Protein AF-A0A9X0BEB2-F1 (afdb_monomer)

Radius of gyration: 23.57 Å; Cα contacts (8 Å, |Δi|>4): 444; chains: 1; bounding box: 61×55×61 Å

Nearest PDB structures (foldseek):
  2in5-assembly1_B  TM=4.876E-01  e=1.573E+00  Escherichia coli K-12
  7djl-assembly3_B  TM=2.606E-01  e=4.453E+00  Arabidopsis thaliana
  6fvi-assembly1_A  TM=2.208E-01  e=7.493E+00  Homo sapiens
  7tqy-assembly1_K  TM=1.457E-01  e=3.534E+00  Candida albicans

Solvent-accessible surface area (backbone atoms only — not comparable to full-atom values): 19452 Å² total; per-residue (Å²): 128,77,72,66,62,60,62,54,53,58,56,53,52,52,52,53,51,51,52,52,54,48,53,54,52,49,50,61,51,56,63,66,72,60,83,80,74,78,93,76,86,86,82,80,78,92,54,101,79,59,76,75,66,78,74,81,86,70,51,86,80,65,61,76,25,80,47,77,89,68,45,64,92,86,62,68,93,79,54,83,78,55,62,88,84,41,49,66,62,50,42,52,49,24,52,50,35,39,73,35,26,46,35,37,70,62,30,51,54,52,34,51,52,43,51,52,51,49,54,51,52,51,52,55,54,69,73,50,72,90,90,67,53,70,68,56,52,54,49,46,52,52,49,52,52,52,45,50,52,29,71,75,72,54,55,87,37,47,46,56,50,31,52,53,44,52,48,50,26,54,75,70,56,79,46,73,91,54,80,57,30,28,36,35,27,35,78,42,37,82,76,46,64,82,35,68,68,49,71,69,56,50,54,51,51,29,66,76,44,46,55,78,51,14,47,44,78,45,61,65,28,38,29,39,28,27,72,91,48,86,52,78,60,42,70,63,22,85,49,75,51,65,78,75,40,86,49,29,38,35,31,40,53,55,51,50,49,37,28,66,71,37,76,37,79,55,50,76,73,51,76,47,76,45,82,48,99,92,44,76,44,74,33,43,29,29,37,34,25,38,24,41,18,23,84,78,69,46,67,68,42,73,76,33,77,39,60,31,37,33,40,85,55,65,72,87,58,104,52,86,50,50,59,40,25,51,24,79,72,46,62,61,70,66,73,114

Sequence (336 aa):
MSRIFKRGGEKFGKAKQILKERGESFRRRFERGFEGIEEVRVGTGRGADDPIPPLRFQNSTGVLIDKRQNAPRDWDPNDNDIDENDLDAMIQRCNERINDNILPQVWRDKLKECLEMKVEMEALVKSERRGLSMHVIERLKRLEAVKKALLENGDKYKSIPNIDKIMDSYRSGTYKWEHGTATYWSKGSLIAGPKRFDDNELLRLSTQNDSDNGFWLELVTLQFRTPGSTVAIGVNLNHIDDTGSGNITCFESDVDKIVAISGVKAPFCFTGVARTVGGDVVSITIVLEVALVGPDGNAVTQWSRWPVVVHGGTASGQSETCRAILTTNGIHRNST

Structure (mmCIF, N/CA/C/O backbone):
data_AF-A0A9X0BEB2-F1
#
_entry.id   AF-A0A9X0BEB2-F1
#
loop_
_atom_site.group_PDB
_atom_site.id
_atom_site.type_symbol
_atom_site.label_atom_id
_atom_site.label_alt_id
_atom_site.label_comp_id
_atom_site.label_asym_id
_atom_site.label_entity_id
_atom_site.label_seq_id
_atom_site.pdbx_PDB_ins_code
_atom_site.Cartn_x
_atom_site.Cartn_y
_atom_site.Cartn_z
_atom_site.occupancy
_atom_site.B_iso_or_equiv
_atom_site.auth_seq_id
_atom_site.auth_comp_id
_atom_site.auth_asym_id
_atom_site.auth_atom_id
_atom_site.pdbx_PDB_model_num
ATOM 1 N N . MET A 1 1 ? 34.247 22.862 19.412 1.00 43.81 1 MET A N 1
ATOM 2 C CA . MET A 1 1 ? 33.087 22.068 18.936 1.00 43.81 1 MET A CA 1
ATOM 3 C C . MET A 1 1 ? 32.292 22.684 17.767 1.00 43.81 1 MET A C 1
ATOM 5 O O . MET A 1 1 ? 31.455 21.992 17.211 1.00 43.81 1 MET A O 1
ATOM 9 N N . SER A 1 2 ? 32.565 23.915 17.301 1.00 44.69 2 SER A N 1
ATOM 10 C CA . SER A 1 2 ? 31.749 24.586 16.256 1.00 44.69 2 SER A CA 1
ATOM 11 C C . SER A 1 2 ? 32.098 24.229 14.785 1.00 44.69 2 SER A C 1
ATOM 13 O O . SER A 1 2 ? 31.269 24.378 13.892 1.00 44.69 2 SER A O 1
ATOM 15 N N . ARG A 1 3 ? 33.292 23.682 14.490 1.00 35.44 3 ARG A N 1
ATOM 16 C CA . ARG A 1 3 ? 33.706 23.364 13.098 1.00 35.44 3 ARG A CA 1
ATOM 17 C C . ARG A 1 3 ? 33.279 21.982 12.581 1.00 35.44 3 ARG A C 1
ATOM 19 O O . ARG A 1 3 ? 33.251 21.786 11.370 1.00 35.44 3 ARG A O 1
ATOM 26 N N . ILE A 1 4 ? 32.925 21.043 13.462 1.0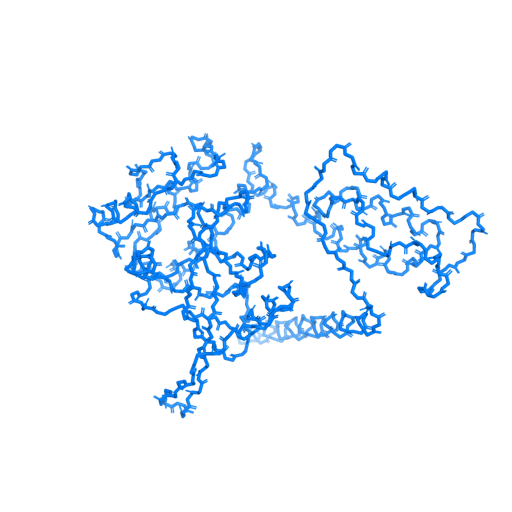0 39.56 4 ILE A N 1
ATOM 27 C CA . ILE A 1 4 ? 32.555 19.668 13.069 1.00 39.56 4 ILE A CA 1
ATOM 28 C C . ILE A 1 4 ? 31.095 19.604 12.582 1.00 39.56 4 ILE A C 1
ATOM 30 O O . ILE A 1 4 ? 30.812 18.913 11.608 1.00 39.56 4 ILE A O 1
ATOM 34 N N . PHE A 1 5 ? 30.197 20.425 13.141 1.00 35.62 5 PHE A N 1
ATOM 35 C CA . PHE A 1 5 ? 28.793 20.489 12.710 1.00 35.62 5 PHE A CA 1
ATOM 36 C C . PHE A 1 5 ? 28.589 21.143 11.330 1.00 35.62 5 PHE A C 1
ATOM 38 O O . PHE A 1 5 ? 27.705 20.727 10.586 1.00 35.62 5 PHE A O 1
ATOM 45 N N . LYS A 1 6 ? 29.438 22.100 10.920 1.00 42.50 6 LYS A N 1
ATOM 46 C CA . LYS A 1 6 ? 29.314 22.746 9.595 1.00 42.50 6 LYS A CA 1
ATOM 47 C C . LYS A 1 6 ? 29.641 21.814 8.420 1.00 42.50 6 LYS A C 1
ATOM 49 O O . LYS A 1 6 ? 29.007 21.917 7.377 1.00 42.50 6 LYS A O 1
ATOM 54 N N . ARG A 1 7 ? 30.567 20.859 8.588 1.00 42.12 7 ARG A N 1
ATOM 55 C CA . ARG A 1 7 ? 30.943 19.906 7.521 1.00 42.12 7 ARG A CA 1
ATOM 56 C C . ARG A 1 7 ? 29.905 18.803 7.274 1.00 42.12 7 ARG A C 1
ATOM 58 O O . ARG A 1 7 ? 29.900 18.225 6.190 1.00 42.12 7 ARG A O 1
ATOM 65 N N . GLY A 1 8 ? 29.034 18.516 8.245 1.00 38.78 8 GLY A N 1
ATOM 66 C CA . GLY A 1 8 ? 27.941 17.548 8.087 1.00 38.78 8 GLY A CA 1
ATOM 67 C C . GLY A 1 8 ? 26.800 18.072 7.207 1.00 38.78 8 GLY A C 1
ATOM 68 O O . GLY A 1 8 ? 26.292 17.338 6.362 1.00 38.78 8 GLY A O 1
ATOM 69 N N . GLY A 1 9 ? 26.456 19.360 7.341 1.00 39.44 9 GLY A N 1
ATOM 70 C CA . GLY A 1 9 ? 25.364 19.993 6.591 1.00 39.44 9 GLY A CA 1
ATOM 71 C C . GLY A 1 9 ? 25.623 20.120 5.084 1.00 39.44 9 GLY A C 1
ATOM 72 O O . GLY A 1 9 ? 24.737 19.832 4.284 1.00 39.44 9 GLY A O 1
ATOM 73 N N . GLU A 1 10 ? 26.850 20.462 4.674 1.00 42.22 10 GLU A N 1
ATOM 74 C CA . GLU A 1 10 ? 27.208 20.588 3.248 1.00 42.22 10 GLU A CA 1
ATOM 75 C C . GLU A 1 10 ? 27.181 19.250 2.496 1.00 42.22 10 GLU A C 1
ATOM 77 O O . GLU A 1 10 ? 26.770 19.194 1.335 1.00 42.22 10 GLU A O 1
ATOM 82 N N . LYS A 1 11 ? 27.590 18.153 3.149 1.00 43.84 11 LYS A N 1
ATOM 83 C CA . LYS A 1 11 ? 27.551 16.815 2.538 1.00 43.84 11 LYS A CA 1
ATOM 84 C C . LYS A 1 11 ? 26.116 16.314 2.363 1.00 43.84 11 LYS A C 1
ATOM 86 O O . LYS A 1 11 ? 25.807 15.717 1.335 1.00 43.84 11 LYS A O 1
ATOM 91 N N . PHE A 1 12 ? 25.235 16.615 3.317 1.00 35.34 12 PHE A N 1
ATOM 92 C CA . PHE A 1 12 ? 23.814 16.268 3.234 1.00 35.34 12 PHE A CA 1
ATOM 93 C C . PHE A 1 12 ? 23.065 17.085 2.168 1.00 35.34 12 PHE A C 1
ATOM 95 O O . PHE A 1 12 ? 22.220 16.539 1.458 1.00 35.34 12 PHE A O 1
ATOM 102 N N . GLY A 1 13 ? 23.408 18.369 2.006 1.00 44.25 13 GLY A N 1
ATOM 103 C CA . GLY A 1 13 ? 22.846 19.226 0.957 1.00 44.25 13 GLY A CA 1
ATOM 104 C C . GLY A 1 13 ? 23.169 18.726 -0.454 1.00 44.25 13 GLY A C 1
ATOM 105 O O . GLY A 1 13 ? 22.270 18.596 -1.282 1.00 44.25 13 GLY A O 1
ATOM 106 N N . LYS A 1 14 ? 24.429 18.341 -0.706 1.00 46.88 14 LYS A N 1
ATOM 107 C CA . LYS A 1 14 ? 24.846 17.785 -2.006 1.00 46.88 14 LYS A CA 1
ATOM 108 C C . LYS A 1 14 ? 24.178 16.444 -2.326 1.00 46.88 14 LYS A C 1
ATOM 110 O O . LYS A 1 14 ? 23.795 16.226 -3.469 1.00 46.88 14 LYS A O 1
ATOM 115 N N . ALA A 1 15 ? 23.986 15.569 -1.336 1.00 37.19 15 ALA A N 1
ATOM 116 C CA . ALA A 1 15 ? 23.318 14.282 -1.547 1.00 37.19 15 ALA A CA 1
ATOM 117 C C . ALA A 1 15 ? 21.832 14.443 -1.928 1.00 37.19 15 ALA A C 1
ATOM 119 O O . ALA A 1 15 ? 21.362 13.784 -2.854 1.00 37.19 15 ALA A O 1
ATOM 120 N N . LYS A 1 16 ? 21.105 15.367 -1.278 1.00 41.38 16 LYS A N 1
ATOM 121 C CA . LYS A 1 16 ? 19.708 15.685 -1.633 1.00 41.38 16 LYS A CA 1
ATOM 122 C C . LYS A 1 16 ? 19.579 16.296 -3.031 1.00 41.38 16 LYS A C 1
ATOM 124 O O . LYS A 1 16 ? 18.657 15.940 -3.759 1.00 41.38 16 LYS A O 1
ATOM 129 N N . GLN A 1 17 ? 20.508 17.174 -3.410 1.00 47.62 17 GLN A N 1
ATOM 130 C CA . GLN A 1 17 ? 20.548 17.784 -4.742 1.00 47.62 17 GLN A CA 1
ATOM 131 C C . GLN A 1 17 ? 20.737 16.719 -5.839 1.00 47.62 17 GLN A C 1
ATOM 133 O O . GLN A 1 17 ? 19.970 16.680 -6.795 1.00 47.62 17 GLN A O 1
ATOM 138 N N . ILE A 1 18 ? 21.684 15.793 -5.645 1.00 48.50 18 ILE A N 1
ATOM 139 C CA . ILE A 1 18 ? 21.969 14.705 -6.595 1.00 48.50 18 ILE A CA 1
ATOM 140 C C . ILE A 1 18 ? 20.769 13.759 -6.747 1.00 48.50 18 ILE A C 1
ATOM 142 O O . ILE A 1 18 ? 20.470 13.326 -7.857 1.00 48.50 18 ILE A O 1
ATOM 146 N N . LEU A 1 19 ? 20.063 13.437 -5.658 1.00 35.31 19 LEU A N 1
ATOM 147 C CA . LEU A 1 19 ? 18.867 12.585 -5.712 1.00 35.31 19 LEU A CA 1
ATOM 148 C C . LEU A 1 19 ? 17.704 13.267 -6.448 1.00 35.31 19 LEU A C 1
ATOM 150 O O . LEU A 1 19 ? 17.036 12.620 -7.253 1.00 35.31 19 LEU A O 1
ATOM 154 N N . LYS A 1 20 ? 17.508 14.577 -6.244 1.00 48.59 20 LYS A N 1
ATOM 155 C CA . LYS A 1 20 ? 16.503 15.367 -6.970 1.00 48.59 20 LYS A CA 1
ATOM 156 C C . LYS A 1 20 ? 16.810 15.435 -8.471 1.00 48.59 20 LYS A C 1
ATOM 158 O O . LYS A 1 20 ? 15.937 15.172 -9.291 1.00 48.59 20 LYS A O 1
ATOM 163 N N . GLU A 1 21 ? 18.062 15.714 -8.829 1.00 48.81 21 GLU A N 1
ATOM 164 C CA . GLU A 1 21 ? 18.513 15.787 -10.226 1.00 48.81 21 GLU A CA 1
ATOM 165 C C . GLU A 1 21 ? 18.428 14.422 -10.935 1.00 48.81 21 GLU A C 1
ATOM 167 O O . GLU A 1 21 ? 18.087 14.355 -12.118 1.00 48.81 21 GLU A O 1
ATOM 172 N N . ARG A 1 22 ? 18.668 13.316 -10.215 1.00 45.81 22 ARG A N 1
ATOM 173 C CA . ARG A 1 22 ? 18.502 11.948 -10.738 1.00 45.81 22 ARG A CA 1
ATOM 174 C C . ARG A 1 22 ? 17.035 11.575 -10.956 1.00 45.81 22 ARG A C 1
ATOM 176 O O . ARG A 1 22 ? 16.723 11.050 -12.022 1.00 45.81 22 ARG A O 1
ATOM 183 N N . GLY A 1 23 ? 16.146 11.903 -10.017 1.00 39.25 23 GLY A N 1
ATOM 184 C CA . GLY A 1 23 ? 14.702 11.681 -10.166 1.00 39.25 23 GLY A CA 1
ATOM 185 C C . GLY A 1 23 ? 14.090 12.484 -11.321 1.00 39.25 23 GLY A C 1
ATOM 186 O O . GLY A 1 23 ? 13.316 11.951 -12.113 1.00 39.25 23 GLY A O 1
ATOM 187 N N . GLU A 1 24 ? 14.497 13.744 -11.499 1.00 41.28 24 GLU A N 1
ATOM 188 C CA . GLU A 1 24 ? 14.040 14.573 -12.625 1.00 41.28 24 GLU A CA 1
ATOM 189 C C . GLU A 1 24 ? 14.609 14.123 -13.984 1.00 41.28 24 GLU A C 1
ATOM 191 O O . GLU A 1 24 ? 13.955 14.289 -15.016 1.00 41.28 24 GLU A O 1
ATOM 196 N N . SER A 1 25 ? 15.819 13.554 -14.008 1.00 38.34 25 SER A N 1
ATOM 197 C CA . SER A 1 25 ? 16.431 12.965 -15.211 1.00 38.34 25 SER A CA 1
ATOM 198 C C . SER A 1 25 ? 15.733 11.666 -15.628 1.00 38.34 25 SER A C 1
ATOM 200 O O . SER A 1 25 ? 15.509 11.446 -16.821 1.00 38.34 25 SER A O 1
ATOM 202 N N . PHE A 1 26 ? 15.335 10.848 -14.648 1.00 35.50 26 PHE A N 1
ATOM 203 C CA . PHE A 1 26 ? 14.520 9.650 -14.842 1.00 35.50 26 PHE A CA 1
ATOM 204 C C . PHE A 1 26 ? 13.146 10.008 -15.423 1.00 35.50 26 PHE A C 1
ATOM 206 O O . PHE A 1 26 ? 12.788 9.521 -16.494 1.00 35.50 26 PHE A O 1
ATOM 213 N N . ARG A 1 27 ? 12.443 10.972 -14.810 1.00 38.25 27 ARG A N 1
ATOM 214 C CA . ARG A 1 27 ? 11.149 11.473 -15.297 1.00 38.25 27 ARG A CA 1
ATOM 215 C C . ARG A 1 27 ? 11.225 11.984 -16.742 1.00 38.25 27 ARG A C 1
ATOM 217 O O . ARG A 1 27 ? 10.447 11.559 -17.587 1.00 38.25 27 ARG A O 1
ATOM 224 N N . ARG A 1 28 ? 12.240 12.796 -17.067 1.00 41.91 28 ARG A N 1
ATOM 225 C CA . ARG A 1 28 ? 12.455 13.323 -18.429 1.00 41.91 28 ARG A CA 1
ATOM 226 C C . ARG A 1 28 ? 12.885 12.274 -19.461 1.00 41.91 28 ARG A C 1
ATOM 228 O O . ARG A 1 28 ? 12.834 12.565 -20.657 1.00 41.91 28 ARG A O 1
ATOM 235 N N . ARG A 1 29 ? 13.394 11.104 -19.057 1.00 39.47 29 ARG A N 1
ATOM 236 C CA . ARG A 1 29 ? 13.673 9.981 -19.977 1.00 39.47 29 ARG A CA 1
ATOM 237 C C . ARG A 1 29 ? 12.438 9.122 -20.198 1.00 39.47 29 ARG A C 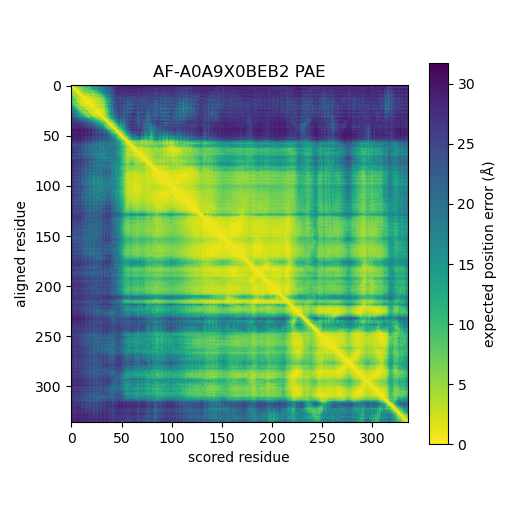1
ATOM 239 O O . ARG A 1 29 ? 12.196 8.733 -21.333 1.00 39.47 29 ARG A O 1
ATOM 246 N N . PHE A 1 30 ? 11.664 8.897 -19.143 1.00 33.78 30 PHE A N 1
ATOM 247 C CA . PHE A 1 30 ? 10.411 8.158 -19.193 1.00 33.78 30 PHE A CA 1
ATOM 248 C C . PHE A 1 30 ? 9.362 8.884 -20.055 1.00 33.78 30 PHE A C 1
ATOM 250 O O . PHE A 1 30 ? 8.811 8.294 -20.976 1.00 33.78 30 PHE A O 1
ATOM 257 N N . GLU A 1 31 ? 9.185 10.198 -19.866 1.00 36.88 31 GLU A N 1
ATOM 258 C CA . GLU A 1 31 ? 8.236 11.019 -20.643 1.00 36.88 31 GLU A CA 1
ATOM 259 C C . GLU A 1 31 ? 8.608 11.118 -22.139 1.00 36.88 31 GLU A C 1
ATOM 261 O O . GLU A 1 31 ? 7.729 11.165 -22.992 1.00 36.88 31 GLU A O 1
ATOM 266 N N . ARG A 1 32 ? 9.903 11.062 -22.490 1.00 40.50 32 ARG A N 1
ATOM 267 C CA . ARG A 1 32 ? 10.363 11.068 -23.896 1.00 40.50 32 ARG A CA 1
ATOM 268 C C . ARG A 1 32 ? 10.256 9.713 -24.601 1.00 40.50 32 ARG A C 1
ATOM 270 O O . ARG A 1 32 ? 10.382 9.668 -25.819 1.00 40.50 32 ARG A O 1
ATOM 277 N N . GLY A 1 33 ? 10.046 8.622 -23.865 1.00 33.12 33 GLY A N 1
ATOM 278 C CA . GLY A 1 33 ? 9.832 7.290 -24.440 1.00 33.12 33 GLY A CA 1
ATOM 279 C C . GLY A 1 33 ? 8.398 7.040 -24.920 1.00 33.12 33 GLY A C 1
ATOM 280 O O . GLY A 1 33 ? 8.173 6.069 -25.635 1.00 33.12 33 GLY A O 1
ATOM 281 N N . PHE A 1 34 ? 7.448 7.906 -24.545 1.00 32.44 34 PHE A N 1
ATOM 282 C CA . PHE A 1 34 ? 6.007 7.707 -24.751 1.00 32.44 34 PHE A CA 1
ATOM 283 C C . PHE A 1 34 ? 5.387 8.537 -25.887 1.00 32.44 34 PHE A C 1
ATOM 285 O O . PHE A 1 34 ? 4.231 8.310 -26.243 1.00 32.44 34 PHE A O 1
ATOM 292 N N . GLU A 1 35 ? 6.127 9.460 -26.508 1.00 31.50 35 GLU A N 1
ATOM 293 C CA . GLU A 1 35 ? 5.658 10.165 -27.708 1.00 31.50 35 GLU A CA 1
ATOM 294 C C . GLU A 1 35 ? 5.738 9.233 -28.932 1.00 31.50 35 GLU A C 1
ATOM 296 O O . GLU A 1 35 ? 6.699 9.266 -29.698 1.00 31.50 35 GLU A O 1
ATOM 301 N N . GLY A 1 36 ? 4.734 8.361 -29.097 1.00 36.09 36 GLY A N 1
ATOM 302 C CA . GLY A 1 36 ? 4.549 7.583 -30.330 1.00 36.09 36 GLY A CA 1
ATOM 303 C C . GLY A 1 36 ? 3.947 6.177 -30.219 1.00 36.09 36 GLY A C 1
ATOM 304 O O . GLY A 1 36 ? 4.170 5.384 -31.130 1.00 36.09 36 GLY A O 1
ATOM 305 N N . ILE A 1 37 ? 3.218 5.830 -29.152 1.00 33.50 37 ILE A N 1
ATOM 306 C CA . ILE A 1 37 ? 2.602 4.497 -29.014 1.00 33.50 37 ILE A CA 1
ATOM 307 C C . ILE A 1 37 ? 1.077 4.613 -29.185 1.00 33.50 37 ILE A C 1
ATOM 309 O O . ILE A 1 37 ? 0.398 5.185 -28.335 1.00 33.50 37 ILE A O 1
ATOM 313 N N . GLU A 1 38 ? 0.551 4.094 -30.300 1.00 31.17 38 GLU A N 1
ATOM 314 C CA . GLU A 1 38 ? -0.884 3.818 -30.487 1.00 31.17 38 GLU A CA 1
ATOM 315 C C . GLU A 1 38 ? -1.358 2.702 -29.535 1.00 31.17 38 GLU A C 1
ATOM 317 O O . GLU A 1 38 ? -0.586 1.812 -29.181 1.00 31.17 38 GLU A O 1
ATOM 322 N N . GLU A 1 39 ? -2.634 2.776 -29.132 1.00 32.03 39 GLU A N 1
ATOM 323 C CA . GLU A 1 39 ? -3.359 1.890 -28.202 1.00 32.03 39 GLU A CA 1
ATOM 324 C C . GLU A 1 39 ? -2.876 0.426 -28.162 1.00 32.03 39 GLU A C 1
ATOM 326 O O . GLU A 1 39 ? -3.112 -0.360 -29.081 1.00 32.03 39 GLU A O 1
ATOM 331 N N . VAL A 1 40 ? -2.310 0.019 -27.022 1.00 31.83 40 VAL A N 1
ATOM 332 C CA . VAL A 1 40 ? -2.098 -1.393 -26.677 1.00 31.83 40 VAL A CA 1
ATOM 333 C C . VAL A 1 40 ? -3.122 -1.791 -25.614 1.00 31.83 40 VAL A C 1
ATOM 335 O O . VAL A 1 40 ? -3.137 -1.254 -24.508 1.00 31.83 40 VAL A O 1
ATOM 338 N N . ARG A 1 41 ? -3.999 -2.742 -25.957 1.00 27.75 41 ARG A N 1
ATOM 339 C CA . ARG A 1 41 ? -4.949 -3.367 -25.026 1.00 27.75 41 ARG A CA 1
ATOM 340 C C . ARG A 1 41 ? -4.194 -4.185 -23.976 1.00 27.75 41 ARG A C 1
ATOM 342 O O . ARG A 1 41 ? -3.432 -5.080 -24.327 1.00 27.75 41 ARG A O 1
ATOM 349 N N . VAL A 1 42 ? -4.462 -3.917 -22.701 1.00 33.22 42 VAL A N 1
ATOM 350 C CA . VAL A 1 42 ? -3.936 -4.683 -21.561 1.00 33.22 42 VAL A CA 1
ATOM 351 C C . VAL A 1 42 ? -4.841 -5.895 -21.317 1.00 33.22 42 VAL A C 1
ATOM 353 O O . VAL A 1 42 ? -6.038 -5.738 -21.074 1.00 33.22 42 VAL A O 1
ATOM 356 N N . GLY A 1 43 ? -4.283 -7.102 -21.432 1.00 30.47 43 GLY A N 1
ATOM 357 C CA . GLY A 1 43 ? -4.977 -8.370 -21.194 1.00 30.47 43 GLY A CA 1
ATOM 358 C C . GLY A 1 43 ? -4.959 -8.785 -19.720 1.00 30.47 43 GLY A C 1
ATOM 359 O O . GLY A 1 43 ? -3.940 -8.686 -19.043 1.00 30.47 43 GLY A O 1
ATOM 360 N N . THR A 1 44 ? -6.103 -9.260 -19.233 1.00 31.89 44 THR A N 1
ATOM 361 C CA . THR A 1 44 ? -6.315 -9.842 -17.903 1.00 31.89 44 THR A CA 1
ATOM 362 C C . THR A 1 44 ? -5.943 -11.328 -17.889 1.00 31.89 44 THR A C 1
ATOM 364 O O . THR A 1 44 ? -6.531 -12.069 -18.665 1.00 31.89 44 THR A O 1
ATOM 367 N N . GLY A 1 45 ? -5.070 -11.755 -16.966 1.00 36.78 45 GLY A N 1
ATOM 368 C CA . GLY A 1 45 ? -4.988 -13.126 -16.426 1.00 36.78 45 GLY A CA 1
ATOM 369 C C . GLY A 1 45 ? -4.607 -14.258 -17.392 1.00 36.78 45 GLY A C 1
ATOM 370 O O . GLY A 1 45 ? -5.350 -14.583 -18.310 1.00 36.78 45 GLY A O 1
ATOM 371 N N . ARG A 1 46 ? -3.480 -14.923 -17.107 1.00 38.31 46 ARG A N 1
ATOM 372 C CA . ARG A 1 46 ? -2.968 -16.074 -17.862 1.00 38.31 46 ARG A CA 1
ATOM 373 C C . ARG A 1 46 ? -3.942 -17.259 -17.838 1.00 38.31 46 ARG A C 1
ATOM 375 O O . ARG A 1 46 ? -4.161 -17.861 -16.784 1.00 38.31 46 ARG A O 1
ATOM 382 N N . GLY A 1 47 ? -4.536 -17.571 -18.988 1.00 33.53 47 GLY A N 1
ATOM 383 C CA . GLY A 1 47 ? -5.342 -18.770 -19.221 1.00 33.53 47 GLY A CA 1
ATOM 384 C C . GLY A 1 47 ? -4.491 -19.879 -19.844 1.00 33.53 47 GLY A C 1
ATOM 385 O O . GLY A 1 47 ? -3.405 -19.634 -20.355 1.00 33.53 47 GLY A O 1
ATOM 386 N N . ALA A 1 48 ? -4.982 -21.120 -19.839 1.00 41.34 48 ALA A N 1
ATOM 387 C CA . ALA A 1 48 ? -4.279 -22.274 -20.421 1.00 41.34 48 ALA A CA 1
ATOM 388 C C . ALA A 1 48 ? -4.052 -22.189 -21.953 1.00 41.34 48 ALA A C 1
ATOM 390 O O . ALA A 1 48 ? -3.355 -23.038 -22.504 1.00 41.34 48 ALA A O 1
ATOM 391 N N . ASP A 1 49 ? -4.597 -21.156 -22.605 1.00 44.25 49 ASP A N 1
ATOM 392 C CA . ASP A 1 49 ? -4.479 -20.859 -24.038 1.00 44.25 49 ASP A CA 1
ATOM 393 C C . ASP A 1 49 ? -3.619 -19.609 -24.320 1.00 44.25 49 ASP A C 1
ATOM 395 O O . ASP A 1 49 ? -3.735 -18.995 -25.385 1.00 44.25 49 ASP A O 1
ATOM 399 N N . ASP A 1 50 ? -2.774 -19.189 -23.372 1.00 47.59 50 ASP A N 1
ATOM 400 C CA . ASP A 1 50 ? -1.887 -18.046 -23.580 1.00 47.59 50 ASP A CA 1
ATOM 401 C C . ASP A 1 50 ? -0.973 -18.265 -24.802 1.00 47.59 50 ASP A C 1
ATOM 403 O O . ASP A 1 50 ? -0.407 -19.353 -24.975 1.00 47.59 50 ASP A O 1
ATOM 407 N N . PRO A 1 51 ? -0.791 -17.239 -25.659 1.00 45.28 51 PRO A N 1
ATOM 408 C CA . PRO A 1 51 ? 0.138 -17.327 -26.771 1.00 45.28 51 PRO A CA 1
ATOM 409 C C . PRO A 1 51 ? 1.522 -17.678 -26.229 1.00 45.28 51 PRO A C 1
ATOM 411 O O . PRO A 1 51 ? 1.989 -17.084 -25.257 1.00 45.28 51 PRO A O 1
ATOM 414 N N . ILE A 1 52 ? 2.156 -18.663 -26.872 1.00 50.69 52 ILE A N 1
ATOM 415 C CA . ILE A 1 52 ? 3.540 -19.076 -26.625 1.00 50.69 52 ILE A CA 1
ATOM 416 C C . ILE A 1 52 ? 4.370 -17.807 -26.370 1.00 50.69 52 ILE A C 1
ATOM 418 O O . ILE A 1 52 ? 4.322 -16.913 -27.226 1.00 50.69 52 ILE A O 1
ATOM 422 N N . PRO A 1 53 ? 5.093 -17.701 -25.232 1.00 50.91 53 PRO A N 1
ATOM 423 C CA . PRO A 1 53 ? 5.944 -16.553 -24.951 1.00 50.91 53 PRO A CA 1
ATOM 424 C C . PRO A 1 53 ? 6.760 -16.235 -26.203 1.00 50.91 53 PRO A C 1
ATOM 426 O O . PRO A 1 53 ? 7.300 -17.181 -26.793 1.00 50.91 53 PRO A O 1
ATOM 429 N N . PRO A 1 54 ? 6.800 -14.973 -26.670 1.00 53.56 54 PRO A N 1
ATOM 430 C CA . PRO A 1 54 ? 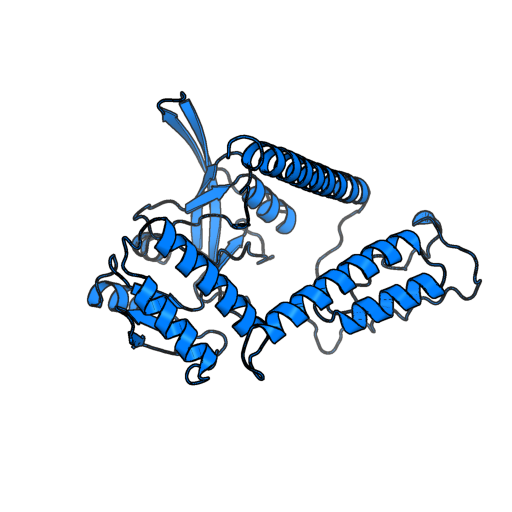7.471 -14.646 -27.916 1.00 53.56 54 PRO A CA 1
ATOM 431 C C . PRO A 1 54 ? 8.872 -15.253 -27.889 1.00 53.56 54 PRO A C 1
ATOM 433 O O . PRO A 1 54 ? 9.649 -15.016 -26.963 1.00 53.56 54 PRO A O 1
ATOM 436 N N . LEU A 1 55 ? 9.147 -16.113 -28.876 1.00 58.59 55 LEU A N 1
ATOM 437 C CA . LEU A 1 55 ? 10.426 -16.797 -29.024 1.00 58.59 55 LEU A CA 1
ATOM 438 C C . LEU A 1 55 ? 11.548 -15.778 -28.830 1.00 58.59 55 LEU A C 1
ATOM 440 O O . LEU A 1 55 ? 11.548 -14.730 -29.478 1.00 58.59 55 LEU A O 1
ATOM 444 N N . ARG A 1 56 ? 12.491 -16.086 -27.928 1.00 71.00 56 ARG A N 1
ATOM 445 C CA . ARG A 1 56 ? 13.662 -15.246 -27.657 1.00 71.00 56 ARG A CA 1
ATOM 446 C C . ARG A 1 56 ? 14.259 -14.782 -28.987 1.00 71.00 56 ARG A C 1
ATOM 448 O O . ARG A 1 56 ? 14.854 -15.580 -29.709 1.00 71.00 56 ARG A O 1
ATOM 455 N N . PHE A 1 57 ? 14.138 -13.489 -29.286 1.00 73.62 57 PHE A N 1
ATOM 456 C CA . PHE A 1 57 ? 14.819 -12.916 -30.441 1.00 73.62 57 PHE A CA 1
ATOM 457 C C . PHE A 1 57 ? 16.332 -12.986 -30.207 1.00 73.62 57 PHE A C 1
ATOM 459 O O . PHE A 1 57 ? 16.851 -12.311 -29.317 1.00 73.62 57 PHE A O 1
ATOM 466 N N . GLN A 1 58 ? 17.014 -13.820 -30.989 1.00 77.50 58 GLN A N 1
ATOM 467 C CA . GLN A 1 58 ? 18.469 -13.891 -31.046 1.00 77.50 58 GLN A CA 1
ATOM 468 C C . GLN A 1 58 ? 18.944 -13.110 -32.266 1.00 77.50 58 GLN A C 1
ATOM 470 O O . GLN A 1 58 ? 18.531 -13.381 -33.395 1.00 77.50 58 GLN A O 1
ATOM 475 N N . ASN A 1 59 ? 19.843 -12.157 -32.049 1.00 81.88 59 ASN A N 1
ATOM 476 C CA . ASN A 1 59 ? 20.453 -11.410 -33.137 1.00 81.88 59 ASN A CA 1
ATOM 477 C C . ASN A 1 59 ? 21.520 -12.263 -33.842 1.00 81.88 59 ASN A C 1
ATOM 479 O O . ASN A 1 59 ? 22.713 -12.167 -33.557 1.00 81.88 59 ASN A O 1
ATOM 483 N N . SER A 1 60 ? 21.086 -13.095 -34.786 1.00 79.50 60 SER A N 1
ATOM 484 C CA . SER A 1 60 ? 21.957 -14.004 -35.543 1.00 79.50 60 SER A CA 1
ATOM 485 C C . SER A 1 60 ? 23.005 -13.290 -36.402 1.00 79.50 60 SER A C 1
ATOM 487 O O . SER A 1 60 ? 23.997 -13.900 -36.792 1.00 79.50 60 SER A O 1
ATOM 489 N N . THR A 1 61 ? 22.814 -11.997 -36.685 1.00 82.12 61 THR A N 1
ATOM 490 C CA . THR A 1 61 ? 23.755 -11.202 -37.486 1.00 82.12 61 THR A CA 1
ATOM 491 C C . THR A 1 61 ? 24.965 -10.724 -36.683 1.00 82.12 61 THR A C 1
ATOM 493 O O . THR A 1 61 ? 25.977 -10.350 -37.272 1.00 82.12 61 THR A O 1
ATOM 496 N N . GLY A 1 62 ? 24.858 -10.679 -35.348 1.00 82.44 62 GLY A N 1
ATOM 497 C CA . GLY A 1 62 ? 25.875 -10.114 -34.457 1.00 82.44 62 GLY A CA 1
ATOM 498 C C . GLY A 1 62 ? 26.073 -8.596 -34.583 1.00 82.44 62 GLY A C 1
ATOM 499 O O . GLY A 1 62 ? 26.849 -8.023 -33.816 1.00 82.44 62 GLY A O 1
ATOM 500 N N . VAL A 1 63 ? 25.379 -7.931 -35.516 1.00 89.69 63 VAL A N 1
ATOM 501 C CA . VAL A 1 63 ? 25.474 -6.485 -35.741 1.00 89.69 63 VAL A CA 1
ATOM 502 C C . VAL A 1 63 ? 24.863 -5.742 -34.560 1.00 89.69 63 VAL A C 1
ATOM 504 O O . VAL A 1 63 ? 23.780 -6.084 -34.095 1.00 89.69 63 VAL A O 1
ATOM 507 N N . LEU A 1 64 ? 25.541 -4.697 -34.090 1.00 91.62 64 LEU A N 1
ATOM 508 C CA . LEU A 1 64 ? 25.052 -3.872 -32.993 1.00 91.62 64 LEU A CA 1
ATOM 509 C C . LEU A 1 64 ? 23.749 -3.153 -33.361 1.00 91.62 64 LEU A C 1
ATOM 511 O O . LEU A 1 64 ? 23.714 -2.331 -34.275 1.00 91.62 64 LEU A O 1
ATOM 515 N N . ILE A 1 65 ? 22.704 -3.414 -32.581 1.00 90.94 65 ILE A N 1
ATOM 516 C CA . ILE A 1 65 ? 21.430 -2.702 -32.630 1.00 90.94 65 ILE A CA 1
ATOM 517 C C . ILE A 1 65 ? 21.444 -1.689 -31.486 1.00 90.94 65 ILE A C 1
ATOM 519 O O . ILE A 1 65 ? 21.035 -1.983 -30.371 1.00 90.94 65 ILE A O 1
ATOM 523 N N . ASP A 1 66 ? 21.947 -0.486 -31.731 1.00 91.75 66 ASP A N 1
ATOM 524 C CA . ASP A 1 66 ? 22.076 0.574 -30.721 1.00 91.75 66 ASP A CA 1
ATOM 525 C C . ASP A 1 66 ? 20.854 1.506 -30.644 1.00 91.75 66 ASP A C 1
ATOM 527 O O . ASP A 1 66 ? 20.727 2.287 -29.701 1.00 91.75 66 ASP A O 1
ATOM 531 N N . LYS A 1 67 ? 19.929 1.420 -31.607 1.00 90.62 67 LYS A N 1
ATOM 532 C CA . LYS A 1 67 ? 18.716 2.247 -31.685 1.00 90.62 67 LYS A CA 1
ATOM 533 C C . LYS A 1 67 ? 17.477 1.388 -31.862 1.00 90.62 67 LYS A C 1
ATOM 535 O O . LYS A 1 67 ? 17.486 0.429 -32.628 1.00 90.62 67 LYS A O 1
ATOM 540 N N . ARG A 1 68 ? 16.382 1.778 -31.201 1.00 86.38 68 ARG A N 1
ATOM 541 C CA . ARG A 1 68 ? 15.108 1.040 -31.221 1.00 86.38 68 ARG A CA 1
ATOM 542 C C . ARG A 1 68 ? 14.578 0.820 -32.640 1.00 86.38 68 ARG A C 1
ATOM 544 O O . ARG A 1 68 ? 14.108 -0.263 -32.944 1.00 86.38 68 ARG A O 1
ATOM 551 N N . GLN A 1 69 ? 14.726 1.817 -33.509 1.00 89.69 69 GLN A N 1
ATOM 552 C CA . GLN A 1 69 ? 14.324 1.757 -34.920 1.00 89.69 69 GLN A CA 1
ATOM 553 C C . GLN A 1 69 ? 15.067 0.697 -35.754 1.00 89.69 69 GLN A C 1
ATOM 555 O O . GLN A 1 69 ? 14.597 0.336 -36.826 1.00 89.69 69 GLN A O 1
ATOM 560 N N . ASN A 1 70 ? 16.215 0.208 -35.272 1.00 88.75 70 ASN A N 1
ATOM 561 C CA . ASN A 1 70 ? 16.996 -0.843 -35.926 1.00 88.75 70 ASN A CA 1
ATOM 562 C C . ASN A 1 70 ? 16.660 -2.238 -35.376 1.00 88.75 70 ASN A C 1
ATOM 564 O O . ASN A 1 70 ? 17.199 -3.231 -35.858 1.00 88.75 70 ASN A O 1
ATOM 568 N N . ALA A 1 71 ? 15.829 -2.318 -34.336 1.00 85.38 71 ALA A N 1
ATOM 569 C CA . ALA A 1 71 ? 15.392 -3.586 -33.784 1.00 85.38 71 ALA A CA 1
ATOM 570 C C . ALA A 1 71 ? 14.249 -4.180 -34.632 1.00 85.38 71 ALA A C 1
ATOM 572 O O . ALA A 1 71 ? 13.551 -3.428 -35.320 1.00 85.38 71 ALA A O 1
ATOM 573 N N . PRO A 1 72 ? 14.034 -5.509 -34.594 1.00 82.56 72 PRO A N 1
ATOM 574 C CA . PRO A 1 72 ? 12.918 -6.138 -35.295 1.00 82.56 72 PRO A CA 1
ATOM 575 C C . PRO A 1 72 ? 11.584 -5.497 -34.917 1.00 82.56 72 PRO A C 1
ATOM 577 O O . PRO A 1 72 ? 11.361 -5.130 -33.761 1.00 82.56 72 PRO A O 1
ATOM 580 N N . ARG A 1 73 ? 10.689 -5.369 -35.899 1.00 82.50 73 ARG A N 1
ATOM 581 C CA . ARG A 1 73 ? 9.397 -4.693 -35.722 1.00 82.50 73 ARG A CA 1
ATOM 582 C C . ARG A 1 73 ? 8.509 -5.387 -34.683 1.00 82.50 73 ARG A C 1
ATOM 584 O O . ARG A 1 73 ? 7.742 -4.719 -34.003 1.00 82.50 73 ARG A O 1
ATOM 591 N N . ASP A 1 74 ? 8.625 -6.704 -34.582 1.00 79.12 74 ASP A N 1
ATOM 592 C CA . ASP A 1 74 ? 7.907 -7.603 -33.678 1.00 79.12 74 ASP A CA 1
ATOM 593 C C . ASP A 1 74 ? 8.598 -7.800 -32.319 1.00 79.12 74 ASP A C 1
ATOM 595 O O . ASP A 1 74 ? 8.051 -8.462 -31.441 1.00 79.12 74 ASP A O 1
ATOM 599 N N . TRP A 1 75 ? 9.780 -7.215 -32.106 1.00 79.50 75 TRP A N 1
ATOM 600 C CA . TRP A 1 75 ? 10.478 -7.325 -30.828 1.00 79.50 75 TRP A CA 1
ATOM 601 C C . TRP A 1 75 ? 9.900 -6.348 -29.793 1.00 79.50 75 TRP A C 1
ATOM 603 O O . TRP A 1 75 ? 9.917 -5.134 -30.006 1.00 79.50 75 TRP A O 1
ATOM 613 N N . ASP A 1 76 ? 9.444 -6.847 -28.644 1.00 79.12 76 ASP A N 1
ATOM 614 C CA . ASP A 1 76 ? 8.966 -6.035 -27.516 1.00 79.12 76 ASP A CA 1
ATOM 615 C C . ASP A 1 76 ? 10.154 -5.573 -26.645 1.00 79.12 76 ASP A C 1
ATOM 617 O O . ASP A 1 76 ? 10.884 -6.414 -26.121 1.00 79.12 76 ASP A O 1
ATOM 621 N N . PRO A 1 77 ? 10.395 -4.258 -26.472 1.00 77.56 77 PRO A N 1
ATOM 622 C CA . PRO A 1 77 ? 11.507 -3.777 -25.657 1.00 77.56 77 PRO A CA 1
ATOM 623 C C . PRO A 1 77 ? 11.272 -3.965 -24.153 1.00 77.56 77 PRO A C 1
ATOM 625 O O . PRO A 1 77 ? 12.213 -3.810 -23.375 1.00 77.56 77 PRO A O 1
ATOM 628 N N . ASN A 1 78 ? 10.041 -4.272 -23.740 1.00 77.12 78 ASN A N 1
ATOM 629 C CA . ASN A 1 78 ? 9.695 -4.440 -22.337 1.00 77.12 78 ASN A CA 1
ATOM 630 C C . ASN A 1 78 ? 9.969 -5.862 -21.833 1.00 77.12 78 ASN A C 1
ATOM 632 O O . ASN A 1 78 ? 10.158 -6.024 -20.629 1.00 77.12 78 ASN A O 1
ATOM 636 N N . ASP A 1 79 ? 10.083 -6.848 -22.739 1.00 75.12 79 ASP A N 1
ATOM 637 C CA . ASP A 1 79 ? 10.206 -8.280 -22.417 1.00 75.12 79 ASP A CA 1
ATOM 638 C C . ASP A 1 79 ? 9.151 -8.706 -21.372 1.00 75.12 79 ASP A C 1
ATOM 640 O O . ASP A 1 79 ? 9.464 -9.235 -20.306 1.00 75.12 79 ASP A O 1
ATOM 644 N N . ASN A 1 80 ? 7.874 -8.455 -21.692 1.00 78.06 80 ASN A N 1
ATOM 645 C CA . ASN A 1 80 ? 6.716 -8.757 -20.834 1.00 78.06 80 ASN A CA 1
ATOM 646 C C . ASN A 1 80 ? 6.471 -10.272 -20.621 1.00 78.06 80 ASN A C 1
ATOM 648 O O . ASN A 1 80 ? 5.464 -10.675 -20.038 1.00 78.06 80 ASN A O 1
ATOM 652 N N . ASP A 1 81 ? 7.356 -11.127 -21.138 1.00 79.38 81 ASP A N 1
ATOM 653 C CA . ASP A 1 81 ? 7.291 -12.580 -21.011 1.00 79.38 81 ASP A CA 1
ATOM 654 C C . ASP A 1 81 ? 7.853 -13.096 -19.676 1.00 79.38 81 ASP A C 1
ATOM 656 O O . ASP A 1 81 ? 7.508 -14.203 -19.251 1.00 79.38 81 ASP A O 1
ATOM 660 N N . ILE A 1 82 ? 8.667 -12.286 -18.995 1.00 81.88 82 ILE A N 1
ATOM 661 C CA . ILE A 1 82 ? 9.222 -12.577 -17.671 1.00 81.88 82 ILE A CA 1
ATOM 662 C C . ILE A 1 82 ? 8.392 -11.861 -16.599 1.00 81.88 82 ILE A C 1
ATOM 664 O O . ILE A 1 82 ? 7.961 -10.727 -16.793 1.00 81.88 82 ILE A O 1
ATOM 668 N N . ASP A 1 83 ? 8.168 -12.529 -15.464 1.00 78.31 83 ASP A N 1
ATOM 669 C CA . ASP A 1 83 ? 7.600 -11.880 -14.280 1.00 78.31 83 ASP A CA 1
ATOM 670 C C . ASP A 1 83 ? 8.575 -10.808 -13.779 1.00 78.31 83 ASP A C 1
ATOM 672 O O . ASP A 1 83 ? 9.728 -11.101 -13.464 1.00 78.31 83 ASP A O 1
ATOM 676 N N . GLU A 1 84 ? 8.115 -9.563 -13.689 1.00 78.38 84 GLU A N 1
ATOM 677 C CA . GLU A 1 84 ? 8.911 -8.431 -13.209 1.00 78.38 84 GLU A CA 1
ATOM 678 C C . GLU A 1 84 ? 9.474 -8.638 -11.792 1.00 78.38 84 GLU A C 1
ATOM 680 O O . GLU A 1 84 ? 10.494 -8.043 -11.441 1.00 78.38 84 GLU A O 1
ATOM 685 N N . ASN A 1 85 ? 8.851 -9.519 -11.002 1.00 77.31 85 ASN A N 1
ATOM 686 C CA . ASN A 1 85 ? 9.288 -9.867 -9.654 1.00 77.31 85 ASN A CA 1
ATOM 687 C C . ASN A 1 85 ? 10.354 -10.977 -9.629 1.00 77.31 85 ASN A C 1
ATOM 689 O O . ASN A 1 85 ? 11.016 -11.166 -8.604 1.00 77.31 85 ASN A O 1
ATOM 693 N N . ASP A 1 86 ? 10.562 -11.702 -10.734 1.00 87.00 86 ASP A N 1
ATOM 694 C CA . ASP A 1 86 ? 11.648 -12.675 -10.868 1.00 87.00 86 ASP A CA 1
ATOM 695 C C . ASP A 1 86 ? 12.942 -11.957 -11.276 1.00 87.00 86 ASP A C 1
ATOM 697 O O . ASP A 1 86 ? 13.366 -11.940 -12.437 1.00 87.00 86 ASP A O 1
ATOM 701 N N . LEU A 1 87 ? 13.585 -11.330 -10.285 1.00 88.44 87 LEU A N 1
ATOM 702 C CA . LEU A 1 87 ? 14.831 -10.593 -10.496 1.00 88.44 87 LEU A CA 1
ATOM 703 C C . LEU A 1 87 ? 15.937 -11.458 -11.110 1.00 88.44 87 LEU A C 1
ATOM 705 O O . LEU A 1 87 ? 16.774 -10.928 -11.839 1.00 88.44 87 LEU A O 1
ATOM 709 N N . ASP A 1 88 ? 15.958 -12.765 -10.845 1.00 92.31 88 ASP A N 1
ATOM 710 C CA . ASP A 1 88 ? 16.973 -13.660 -11.398 1.00 92.31 88 ASP A CA 1
ATOM 711 C C . ASP A 1 88 ? 16.758 -13.878 -12.898 1.00 92.31 88 ASP A C 1
ATOM 713 O O . ASP A 1 88 ? 17.702 -13.713 -13.681 1.00 92.31 88 ASP A O 1
ATOM 717 N N . ALA A 1 89 ? 15.517 -14.142 -13.317 1.00 90.75 89 ALA A N 1
ATOM 718 C CA . ALA A 1 89 ? 15.160 -14.219 -14.731 1.00 90.75 89 ALA A CA 1
ATOM 719 C C . ALA A 1 89 ? 15.399 -12.882 -15.454 1.00 90.75 89 ALA A C 1
ATOM 721 O O . ALA A 1 89 ? 15.939 -12.857 -16.564 1.00 90.75 89 ALA A O 1
ATOM 722 N N . MET A 1 90 ? 15.083 -11.757 -14.807 1.00 91.75 90 MET A N 1
ATOM 723 C CA . MET A 1 90 ? 15.316 -10.415 -15.348 1.00 91.75 90 MET A CA 1
ATOM 724 C C . MET A 1 90 ? 16.808 -10.105 -15.522 1.00 91.75 90 MET A C 1
ATOM 726 O O . MET A 1 90 ? 17.221 -9.612 -16.577 1.00 91.75 90 MET A O 1
ATOM 730 N N . ILE A 1 91 ? 17.644 -10.434 -14.531 1.00 93.75 91 ILE A N 1
ATOM 731 C CA . ILE A 1 91 ? 19.108 -10.301 -14.613 1.00 93.75 91 ILE A CA 1
ATOM 732 C C . ILE A 1 91 ? 19.656 -11.173 -15.744 1.00 93.75 91 ILE A C 1
ATOM 734 O O . ILE A 1 91 ? 20.485 -10.709 -16.535 1.00 93.75 91 ILE A O 1
ATOM 738 N N . GLN A 1 92 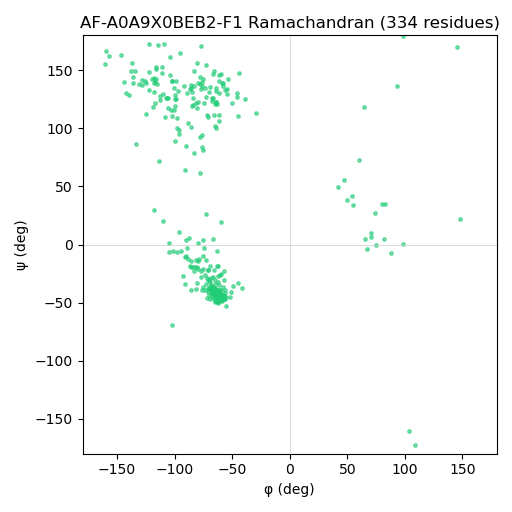? 19.197 -12.423 -15.850 1.00 93.94 92 GLN A N 1
ATOM 739 C CA . GLN A 1 92 ? 19.591 -13.315 -16.936 1.00 93.94 92 GLN A CA 1
ATOM 740 C C . GLN A 1 92 ? 19.230 -12.708 -18.296 1.00 93.94 92 GLN A C 1
ATOM 742 O O . GLN A 1 92 ? 20.099 -12.605 -19.166 1.00 93.94 92 GLN A O 1
ATOM 747 N N . ARG A 1 93 ? 17.995 -12.223 -18.463 1.00 91.31 93 ARG A N 1
ATOM 748 C CA . ARG A 1 93 ? 17.538 -11.608 -19.713 1.00 91.31 93 ARG A CA 1
ATOM 749 C C . ARG A 1 93 ? 18.357 -10.382 -20.080 1.00 91.31 93 ARG A C 1
ATOM 751 O O . ARG A 1 93 ? 18.772 -10.257 -21.229 1.00 91.31 93 ARG A O 1
ATOM 758 N N . CYS A 1 94 ? 18.657 -9.508 -19.121 1.00 92.94 94 CYS A N 1
ATOM 759 C CA . CYS A 1 94 ? 19.504 -8.350 -19.389 1.00 92.94 94 CYS A CA 1
ATOM 760 C C . CYS A 1 94 ? 20.874 -8.775 -19.943 1.00 92.94 94 CYS A C 1
ATOM 762 O O . CYS A 1 94 ? 21.333 -8.211 -20.935 1.00 92.94 94 CYS A O 1
ATOM 764 N N . ASN A 1 95 ? 21.504 -9.798 -19.354 1.00 94.88 95 ASN A N 1
ATOM 765 C CA . ASN A 1 95 ? 22.781 -10.323 -19.843 1.00 94.88 95 ASN A CA 1
ATOM 766 C C . ASN A 1 95 ? 22.666 -10.917 -21.255 1.00 94.88 95 ASN A C 1
ATOM 768 O O . ASN A 1 95 ? 23.521 -10.648 -22.097 1.00 94.88 95 ASN A O 1
ATOM 772 N N . GLU A 1 96 ? 21.606 -11.675 -21.542 1.00 91.94 96 GLU A N 1
ATOM 773 C CA . GLU A 1 96 ? 21.337 -12.209 -22.884 1.00 91.94 96 GLU A CA 1
ATOM 774 C C . GLU A 1 96 ? 21.210 -11.087 -23.923 1.00 91.94 96 GLU A C 1
ATOM 776 O O . GLU A 1 96 ? 21.880 -11.130 -24.951 1.00 91.94 96 GLU A O 1
ATOM 781 N N . ARG A 1 97 ? 20.428 -10.037 -23.637 1.00 90.50 97 ARG A N 1
ATOM 782 C CA . ARG A 1 97 ? 20.228 -8.900 -24.555 1.00 90.50 97 ARG A CA 1
ATOM 783 C C . ARG A 1 97 ? 21.508 -8.103 -24.797 1.00 90.50 97 ARG A C 1
ATOM 785 O O . ARG A 1 97 ? 21.775 -7.695 -25.928 1.00 90.50 97 ARG A O 1
ATOM 792 N N . ILE A 1 98 ? 22.320 -7.920 -23.753 1.00 93.44 98 ILE A N 1
ATOM 793 C CA . ILE A 1 98 ? 23.643 -7.295 -23.864 1.00 93.44 98 ILE A CA 1
ATOM 794 C C . ILE A 1 98 ? 24.553 -8.134 -24.769 1.00 93.44 98 ILE A C 1
ATOM 796 O O . ILE A 1 98 ? 25.212 -7.567 -25.640 1.00 93.44 98 ILE A O 1
ATOM 800 N N . ASN A 1 99 ? 24.567 -9.458 -24.592 1.00 93.31 99 ASN A N 1
ATOM 801 C CA . ASN A 1 99 ? 25.392 -10.378 -25.381 1.00 93.31 99 ASN A CA 1
ATOM 802 C C . ASN A 1 99 ? 24.934 -10.479 -26.842 1.00 93.31 99 ASN A C 1
ATOM 804 O O . ASN A 1 99 ? 25.767 -10.557 -27.740 1.00 93.31 99 ASN A O 1
ATOM 808 N N . ASP A 1 100 ? 23.626 -10.404 -27.085 1.00 91.12 100 ASP A N 1
ATOM 809 C CA . ASP A 1 100 ? 23.036 -10.401 -28.427 1.00 91.12 100 ASP A CA 1
ATOM 810 C C . ASP A 1 100 ? 23.215 -9.037 -29.141 1.00 91.12 100 ASP A C 1
ATOM 812 O O . ASP A 1 100 ? 22.735 -8.836 -30.258 1.00 91.12 100 ASP A O 1
ATOM 816 N N . ASN A 1 101 ? 23.916 -8.074 -28.527 1.00 93.62 101 ASN A N 1
ATOM 817 C CA . ASN A 1 101 ? 24.120 -6.716 -29.038 1.00 93.62 101 ASN A CA 1
ATOM 818 C C . ASN A 1 101 ? 22.805 -5.975 -29.361 1.00 93.62 101 ASN A C 1
ATOM 820 O O . ASN A 1 101 ? 22.754 -5.164 -30.290 1.00 93.62 101 ASN A O 1
ATOM 824 N N . ILE A 1 102 ? 21.741 -6.228 -28.592 1.00 90.00 102 ILE A N 1
ATOM 825 C CA . ILE A 1 102 ? 20.437 -5.572 -28.748 1.00 90.00 102 ILE A CA 1
ATOM 826 C C . ILE A 1 102 ? 20.298 -4.501 -27.672 1.00 90.00 102 ILE A C 1
ATOM 828 O O . ILE A 1 102 ? 20.173 -4.821 -26.498 1.00 90.00 102 ILE A O 1
ATOM 832 N N . LEU A 1 103 ? 20.312 -3.227 -28.064 1.00 91.94 103 LEU A N 1
ATOM 833 C CA . LEU A 1 103 ? 20.215 -2.050 -27.190 1.00 91.94 103 LEU A CA 1
ATOM 834 C C . LEU A 1 103 ? 21.045 -2.172 -25.897 1.00 91.94 103 LEU A C 1
ATOM 836 O O . LEU A 1 103 ? 20.519 -1.924 -24.807 1.00 91.94 103 LEU A O 1
ATOM 840 N N . PRO A 1 104 ? 22.334 -2.552 -25.967 1.00 93.69 104 PRO A N 1
ATOM 841 C CA . PRO A 1 104 ? 23.095 -2.950 -24.785 1.00 93.69 104 PRO A CA 1
ATOM 842 C C . PRO A 1 104 ? 23.193 -1.845 -23.724 1.00 93.69 104 PRO A C 1
ATOM 844 O O . PRO A 1 104 ? 23.337 -2.139 -22.546 1.00 93.69 104 PRO A O 1
ATOM 847 N N . GLN A 1 105 ? 23.093 -0.569 -24.100 1.00 93.31 105 GLN A N 1
ATOM 848 C CA . GLN A 1 105 ? 23.030 0.544 -23.152 1.00 93.31 105 GLN A CA 1
ATOM 849 C C . GLN A 1 105 ? 21.761 0.529 -22.283 1.00 93.31 105 GLN A C 1
ATOM 851 O O . GLN A 1 105 ? 21.865 0.743 -21.082 1.00 93.31 105 GLN A O 1
ATOM 856 N N . VAL A 1 106 ? 20.593 0.220 -22.858 1.00 90.94 106 VAL A N 1
ATOM 857 C CA . VAL A 1 106 ? 19.315 0.161 -22.124 1.00 90.94 106 VAL A CA 1
ATOM 858 C C . VAL A 1 106 ? 19.338 -1.010 -21.149 1.00 90.94 106 VAL A C 1
ATOM 860 O O . VAL A 1 106 ? 18.992 -0.868 -19.980 1.00 90.94 106 VAL A O 1
ATOM 863 N N . TRP A 1 107 ? 19.820 -2.162 -21.613 1.00 93.12 107 TRP A N 1
ATOM 864 C CA . TRP A 1 107 ? 19.873 -3.371 -20.798 1.00 93.12 107 TRP A CA 1
ATOM 865 C C . TRP A 1 107 ? 20.964 -3.338 -19.730 1.00 93.12 107 TRP A C 1
ATOM 867 O O . TRP A 1 107 ? 20.794 -3.968 -18.694 1.00 93.12 107 TRP A O 1
ATOM 877 N N . ARG A 1 108 ? 22.050 -2.575 -19.915 1.00 95.94 108 ARG A N 1
ATOM 878 C CA . ARG A 1 108 ? 23.018 -2.306 -18.836 1.00 95.94 108 ARG A CA 1
ATOM 879 C C . ARG A 1 108 ? 22.419 -1.442 -17.733 1.00 95.94 108 ARG A C 1
ATOM 881 O O . ARG A 1 108 ? 22.669 -1.728 -16.565 1.00 95.94 108 ARG A O 1
ATOM 888 N N . ASP A 1 109 ? 21.644 -0.418 -18.093 1.00 92.88 109 ASP A N 1
ATOM 889 C CA . ASP A 1 109 ? 20.942 0.414 -17.112 1.00 92.88 109 ASP A CA 1
ATOM 890 C C . ASP A 1 109 ? 19.923 -0.440 -16.331 1.00 92.88 109 ASP A C 1
ATOM 892 O O . ASP A 1 109 ? 19.983 -0.482 -15.103 1.00 92.88 109 ASP A O 1
ATOM 896 N N . LYS A 1 110 ? 19.094 -1.234 -17.026 1.00 91.75 110 LYS A N 1
ATOM 897 C CA . LYS A 1 110 ? 18.130 -2.158 -16.398 1.00 91.75 110 LYS A CA 1
ATOM 898 C C . LYS A 1 110 ? 18.808 -3.234 -15.537 1.00 91.75 110 LYS A C 1
ATOM 900 O O . LYS A 1 110 ? 18.383 -3.480 -14.415 1.00 91.75 110 LYS A O 1
ATOM 905 N N . LEU A 1 111 ? 19.909 -3.831 -16.010 1.00 94.75 111 LEU A N 1
ATOM 906 C CA . LEU A 1 111 ? 20.700 -4.803 -15.241 1.00 94.75 111 LEU A CA 1
ATOM 907 C C . LEU A 1 111 ? 21.193 -4.201 -13.927 1.00 94.75 111 LEU A C 1
ATOM 909 O O . LEU A 1 111 ? 21.136 -4.849 -12.885 1.00 94.75 111 LEU A O 1
ATOM 913 N N . LYS A 1 112 ? 21.695 -2.966 -13.981 1.00 96.19 112 LYS A N 1
ATOM 914 C CA . LYS A 1 112 ? 22.168 -2.263 -12.795 1.00 96.19 112 LYS A CA 1
ATOM 915 C C . LYS A 1 112 ? 21.039 -2.087 -11.777 1.00 96.19 112 LYS A C 1
ATOM 917 O O . LYS A 1 112 ? 21.258 -2.380 -10.607 1.00 96.19 112 LYS A O 1
ATOM 922 N N . GLU A 1 113 ? 19.854 -1.674 -12.219 1.00 91.31 113 GLU A N 1
ATOM 923 C CA . GLU A 1 113 ? 18.671 -1.539 -11.359 1.00 91.31 113 GLU A CA 1
ATOM 924 C C . GLU A 1 113 ? 18.263 -2.884 -10.740 1.00 91.31 113 GLU A C 1
ATOM 926 O O . GLU A 1 113 ? 18.092 -2.967 -9.526 1.00 91.31 113 GLU A O 1
ATOM 931 N N . CYS A 1 114 ? 18.190 -3.963 -11.529 1.00 91.19 114 CYS A N 1
ATOM 932 C CA . CYS A 1 114 ? 17.866 -5.294 -11.007 1.00 91.19 114 CYS A CA 1
ATOM 933 C C . CYS A 1 114 ? 18.891 -5.783 -9.968 1.00 91.19 114 CYS A C 1
ATOM 935 O O . CYS A 1 114 ? 18.517 -6.391 -8.967 1.00 91.19 114 CYS A O 1
ATOM 937 N N . LEU A 1 115 ? 20.185 -5.513 -10.177 1.00 93.50 115 LEU A N 1
ATOM 938 C CA . LEU A 1 115 ? 21.236 -5.860 -9.216 1.00 93.50 115 LEU A CA 1
ATOM 939 C C . LEU A 1 115 ? 21.125 -5.042 -7.922 1.00 93.50 115 LEU A C 1
ATOM 941 O O . LEU A 1 115 ? 21.291 -5.605 -6.840 1.00 93.50 115 LEU A O 1
ATOM 945 N N . GLU A 1 116 ? 20.838 -3.741 -8.018 1.00 92.81 116 GLU A N 1
ATOM 946 C CA . GLU A 1 116 ? 20.592 -2.879 -6.854 1.00 92.81 116 GLU A CA 1
ATOM 947 C C . GLU A 1 116 ? 19.374 -3.382 -6.057 1.00 92.81 116 GLU A C 1
ATOM 949 O O . GLU A 1 116 ? 19.500 -3.632 -4.856 1.00 92.81 116 GLU A O 1
ATOM 954 N N . MET A 1 117 ? 18.250 -3.669 -6.728 1.00 87.50 117 MET A N 1
ATOM 955 C CA . MET A 1 117 ? 17.053 -4.251 -6.104 1.00 87.50 117 MET A CA 1
ATOM 956 C C . MET A 1 117 ? 17.341 -5.599 -5.437 1.00 87.50 117 MET A C 1
ATOM 958 O O . MET A 1 117 ? 16.911 -5.836 -4.309 1.00 87.50 117 MET A O 1
ATOM 962 N N . LYS A 1 118 ? 18.118 -6.478 -6.082 1.00 89.81 118 LYS A N 1
ATOM 963 C CA . LYS A 1 118 ? 18.478 -7.781 -5.510 1.00 89.81 118 LYS A CA 1
ATOM 964 C C . LYS A 1 118 ? 19.290 -7.632 -4.223 1.00 89.81 118 LYS A C 1
ATOM 966 O O . LYS A 1 118 ? 19.022 -8.328 -3.245 1.00 89.81 118 LYS A O 1
ATOM 971 N N . VAL A 1 119 ? 20.254 -6.710 -4.195 1.00 91.81 119 VAL A N 1
ATOM 972 C CA . VAL A 1 119 ? 21.039 -6.416 -2.985 1.00 91.81 119 VAL A CA 1
ATOM 973 C C . VAL A 1 119 ? 20.143 -5.888 -1.864 1.00 91.81 119 VAL A C 1
ATOM 975 O O . VAL A 1 119 ? 20.297 -6.308 -0.715 1.00 91.81 119 VAL A O 1
ATOM 978 N N . GLU A 1 120 ? 19.195 -5.007 -2.182 1.00 88.75 120 GLU A N 1
ATOM 979 C CA . GLU A 1 120 ? 18.225 -4.490 -1.213 1.00 88.75 120 GLU A CA 1
ATOM 980 C C . GLU A 1 120 ? 17.309 -5.597 -0.675 1.00 88.75 120 GLU A C 1
ATOM 982 O O . GLU A 1 120 ? 17.179 -5.740 0.542 1.00 88.75 120 GLU A O 1
ATOM 987 N N . MET A 1 121 ? 16.754 -6.446 -1.544 1.00 85.50 121 MET A N 1
ATOM 988 C CA . MET A 1 121 ? 15.933 -7.596 -1.150 1.00 85.50 121 MET A CA 1
ATOM 989 C C . MET A 1 121 ? 16.709 -8.577 -0.271 1.00 85.50 121 MET A C 1
ATOM 991 O O . MET A 1 121 ? 16.212 -9.018 0.766 1.00 85.50 121 MET A O 1
ATOM 995 N N . GLU A 1 122 ? 17.956 -8.890 -0.620 1.00 88.81 122 GLU A N 1
ATOM 996 C CA . GLU A 1 122 ? 18.807 -9.723 0.224 1.00 88.81 122 GLU A CA 1
ATOM 997 C C . GLU A 1 122 ? 19.087 -9.078 1.584 1.00 88.81 122 GLU A C 1
ATOM 999 O O . GLU A 1 122 ? 19.134 -9.781 2.597 1.00 88.81 122 GLU A O 1
ATOM 1004 N N . ALA A 1 123 ? 19.298 -7.761 1.633 1.00 90.25 123 ALA A N 1
ATOM 1005 C CA . ALA A 1 123 ? 19.498 -7.036 2.883 1.00 90.25 123 ALA A CA 1
ATOM 1006 C C . ALA A 1 123 ? 18.235 -7.071 3.759 1.00 90.25 123 ALA A C 1
ATOM 1008 O O . ALA A 1 123 ? 18.338 -7.300 4.967 1.00 90.25 123 ALA A O 1
ATOM 1009 N N . LEU A 1 124 ? 17.051 -6.927 3.155 1.00 88.44 124 LEU A N 1
ATOM 1010 C CA . LEU A 1 124 ? 15.762 -7.077 3.831 1.00 88.44 124 LEU A CA 1
ATOM 1011 C C . LEU A 1 124 ? 15.596 -8.487 4.403 1.00 88.44 124 LEU A C 1
ATOM 1013 O O . LEU A 1 124 ? 15.302 -8.629 5.591 1.00 88.44 124 LEU A O 1
ATOM 1017 N N . VAL A 1 125 ? 15.875 -9.524 3.612 1.00 88.25 125 VAL A N 1
ATOM 1018 C CA . VAL A 1 125 ? 15.818 -10.923 4.063 1.00 88.25 125 VAL A CA 1
ATOM 1019 C C . VAL A 1 125 ? 16.800 -11.194 5.196 1.00 88.25 125 VAL A C 1
ATOM 1021 O O . VAL A 1 125 ? 16.438 -11.829 6.183 1.00 88.25 125 VAL A O 1
ATOM 1024 N N . LYS A 1 126 ? 18.028 -10.672 5.106 1.00 90.25 126 LYS A N 1
ATOM 1025 C CA . LYS A 1 126 ? 19.046 -10.804 6.163 1.00 90.25 126 LYS A CA 1
ATOM 1026 C C . LYS A 1 126 ? 18.663 -10.074 7.455 1.00 90.25 126 LYS A C 1
ATOM 1028 O O . LYS A 1 126 ? 19.196 -10.417 8.508 1.00 90.25 126 LYS A O 1
ATOM 1033 N N . SER A 1 127 ? 17.773 -9.083 7.389 1.00 88.56 127 SER A N 1
ATOM 1034 C CA . SER A 1 127 ? 17.333 -8.314 8.559 1.00 88.56 127 SER A CA 1
ATOM 1035 C C . SER A 1 127 ? 16.285 -9.026 9.423 1.00 88.56 127 SER A C 1
ATOM 1037 O O . SER A 1 127 ? 16.035 -8.588 10.544 1.00 88.56 127 SER A O 1
ATOM 1039 N N . GLU A 1 128 ? 15.690 -10.117 8.933 1.00 91.62 128 GLU A N 1
ATOM 1040 C CA . GLU A 1 128 ? 14.667 -10.893 9.639 1.00 91.62 128 GLU A CA 1
ATOM 1041 C C . GLU A 1 128 ? 15.080 -12.368 9.807 1.00 91.62 128 GLU A C 1
ATOM 1043 O O . GLU A 1 128 ? 16.108 -12.833 9.308 1.00 91.62 128 GLU A O 1
ATOM 1048 N N . ARG A 1 129 ? 14.287 -13.137 10.565 1.00 83.50 129 ARG A N 1
ATOM 1049 C CA . ARG A 1 129 ? 14.529 -14.576 10.760 1.00 83.50 129 ARG A CA 1
ATOM 1050 C C . ARG A 1 129 ? 14.342 -15.350 9.448 1.00 83.50 129 ARG A C 1
ATOM 1052 O O . ARG A 1 129 ? 13.471 -15.032 8.641 1.00 83.50 129 ARG A O 1
ATOM 1059 N N . ARG A 1 130 ? 15.126 -16.422 9.267 1.00 83.31 130 ARG A N 1
ATOM 1060 C CA . ARG A 1 130 ? 14.991 -17.330 8.114 1.00 83.31 130 ARG A CA 1
ATOM 1061 C C . ARG A 1 130 ? 13.586 -17.939 8.064 1.00 83.31 130 ARG A C 1
ATOM 1063 O O . ARG A 1 130 ? 13.075 -18.374 9.092 1.00 83.31 130 ARG A O 1
ATOM 1070 N N . GLY A 1 131 ? 13.021 -18.028 6.861 1.00 85.00 131 GLY A N 1
ATOM 1071 C CA . GLY A 1 131 ? 11.756 -18.721 6.595 1.00 85.00 131 GLY A CA 1
ATOM 1072 C C . GLY A 1 131 ? 10.514 -17.829 6.507 1.00 85.00 131 GLY A C 1
ATOM 1073 O O . GLY A 1 131 ? 9.432 -18.355 6.267 1.00 85.00 131 GLY A O 1
ATOM 1074 N N . LEU A 1 132 ? 10.642 -16.507 6.667 1.00 88.19 132 LEU A N 1
ATOM 1075 C CA . LEU A 1 132 ? 9.552 -15.576 6.356 1.00 88.19 132 LEU A CA 1
ATOM 1076 C C . LEU A 1 132 ? 9.451 -15.343 4.842 1.00 88.19 132 LEU A C 1
ATOM 1078 O O . LEU A 1 132 ? 10.470 -15.285 4.152 1.00 88.19 132 LEU A O 1
ATOM 1082 N N . SER A 1 133 ? 8.228 -15.191 4.330 1.00 87.00 133 SER A N 1
ATOM 1083 C CA . SER A 1 133 ? 8.007 -14.791 2.936 1.00 87.00 133 SER A CA 1
ATOM 1084 C C . SER A 1 133 ? 8.359 -13.313 2.731 1.00 87.00 133 SER A C 1
ATOM 1086 O O . SER A 1 133 ? 8.270 -12.514 3.667 1.00 87.00 133 SER A O 1
ATOM 1088 N N . MET A 1 134 ? 8.723 -12.928 1.502 1.00 82.44 134 MET A N 1
ATOM 1089 C CA . MET A 1 134 ? 9.103 -11.540 1.194 1.00 82.44 134 MET A CA 1
ATOM 1090 C C . MET A 1 134 ? 8.000 -10.543 1.574 1.00 82.44 134 MET A C 1
ATOM 1092 O O . MET A 1 134 ? 8.274 -9.537 2.221 1.00 82.44 134 MET A O 1
ATOM 1096 N N . HIS A 1 135 ? 6.737 -10.873 1.295 1.00 80.88 135 HIS A N 1
ATOM 1097 C CA . HIS A 1 135 ? 5.601 -10.032 1.674 1.00 80.88 135 HIS A CA 1
ATOM 1098 C C . HIS A 1 135 ? 5.489 -9.800 3.188 1.00 80.88 135 HIS A C 1
ATOM 1100 O O . HIS A 1 135 ? 5.183 -8.686 3.620 1.00 80.88 135 HIS A O 1
ATOM 1106 N N . VAL A 1 136 ? 5.764 -10.823 4.008 1.00 86.38 136 VAL A N 1
ATOM 1107 C CA . VAL A 1 136 ? 5.779 -10.674 5.472 1.00 86.38 136 VAL A CA 1
ATOM 1108 C C . VAL A 1 136 ? 6.927 -9.759 5.898 1.00 86.38 136 VAL A C 1
ATOM 1110 O O . VAL A 1 136 ? 6.727 -8.890 6.742 1.00 86.38 136 VAL A O 1
ATOM 1113 N N . ILE A 1 137 ? 8.107 -9.897 5.288 1.00 89.44 137 ILE A N 1
ATOM 1114 C CA . ILE A 1 137 ? 9.276 -9.054 5.582 1.00 89.44 137 ILE A CA 1
ATOM 1115 C C . ILE A 1 137 ? 8.992 -7.589 5.237 1.00 89.44 137 ILE A C 1
ATOM 1117 O O . ILE A 1 137 ? 9.206 -6.705 6.066 1.00 89.44 137 ILE A O 1
ATOM 1121 N N . GLU A 1 138 ? 8.445 -7.315 4.056 1.00 83.44 138 GLU A N 1
ATOM 1122 C CA . GLU A 1 138 ? 8.043 -5.961 3.677 1.00 83.44 138 GLU A CA 1
ATOM 1123 C C . GLU A 1 138 ? 6.987 -5.386 4.621 1.00 83.44 138 GLU A C 1
ATOM 1125 O O . GLU A 1 138 ? 7.067 -4.220 5.020 1.00 83.44 138 GLU A O 1
ATOM 1130 N N . ARG A 1 139 ? 5.987 -6.193 5.006 1.00 86.75 139 ARG A N 1
ATOM 1131 C CA . ARG A 1 139 ? 4.967 -5.759 5.963 1.00 86.75 139 ARG A CA 1
ATOM 1132 C C . ARG A 1 139 ? 5.595 -5.423 7.313 1.00 86.75 139 ARG A C 1
ATOM 1134 O O . ARG A 1 139 ? 5.264 -4.374 7.860 1.00 86.75 139 ARG A O 1
ATOM 1141 N N . LEU A 1 140 ? 6.531 -6.236 7.805 1.00 90.94 140 LEU A N 1
ATOM 1142 C CA . LEU A 1 140 ? 7.293 -5.952 9.023 1.00 90.94 140 LEU A CA 1
ATOM 1143 C C . LEU A 1 140 ? 8.045 -4.620 8.917 1.00 90.94 140 LEU A C 1
ATOM 1145 O O . LEU A 1 140 ? 7.952 -3.813 9.836 1.00 90.94 140 LEU A O 1
ATOM 1149 N N . LYS A 1 141 ? 8.708 -4.326 7.790 1.00 88.94 141 LYS A N 1
ATOM 1150 C CA . LYS A 1 141 ? 9.405 -3.037 7.603 1.00 88.94 141 LYS A CA 1
ATOM 1151 C C . LYS A 1 141 ? 8.465 -1.843 7.569 1.00 88.94 141 LYS A C 1
ATOM 1153 O O . LYS A 1 141 ? 8.774 -0.799 8.144 1.00 88.94 141 LYS A O 1
ATOM 1158 N N . ARG A 1 142 ? 7.288 -1.999 6.964 1.00 84.62 142 ARG A N 1
ATOM 1159 C CA . ARG A 1 142 ? 6.236 -0.975 7.012 1.00 84.62 142 ARG A CA 1
ATOM 1160 C C . ARG A 1 142 ? 5.750 -0.749 8.446 1.00 84.62 142 ARG A C 1
ATOM 1162 O O . ARG A 1 142 ? 5.669 0.396 8.879 1.00 84.62 142 ARG A O 1
ATOM 1169 N N . LEU A 1 143 ? 5.489 -1.817 9.199 1.00 89.31 143 LEU A N 1
ATOM 1170 C CA . LEU A 1 143 ? 5.091 -1.729 10.608 1.00 89.31 143 LEU A CA 1
ATOM 1171 C C . LEU A 1 143 ? 6.183 -1.081 11.477 1.00 89.31 143 LEU A C 1
ATOM 1173 O O . LEU A 1 143 ? 5.868 -0.232 12.308 1.00 89.31 143 LEU A O 1
ATOM 1177 N N . GLU A 1 144 ? 7.462 -1.386 11.239 1.00 92.06 144 GLU A N 1
ATOM 1178 C CA . GLU A 1 144 ? 8.603 -0.732 11.899 1.00 92.06 144 GLU A CA 1
ATOM 1179 C C . GLU A 1 144 ? 8.653 0.773 11.609 1.00 92.06 144 GLU A C 1
ATOM 1181 O O . GLU A 1 144 ? 8.861 1.572 12.525 1.00 92.06 144 GLU A O 1
ATOM 1186 N N . ALA A 1 145 ? 8.421 1.172 10.356 1.00 86.25 145 ALA A N 1
ATOM 1187 C CA . ALA A 1 145 ? 8.366 2.576 9.966 1.00 86.25 145 ALA A CA 1
ATOM 1188 C C . ALA A 1 145 ? 7.184 3.311 10.625 1.00 86.25 145 ALA A C 1
ATOM 1190 O O . ALA A 1 145 ? 7.374 4.403 11.163 1.00 86.25 145 ALA A O 1
ATOM 1191 N N . VAL A 1 146 ? 5.991 2.699 10.654 1.00 85.62 146 VAL A N 1
ATOM 1192 C CA . VAL A 1 146 ? 4.815 3.259 11.345 1.00 85.62 146 VAL A CA 1
ATOM 1193 C C . VAL A 1 146 ? 5.084 3.388 12.843 1.00 85.62 146 VAL A C 1
ATOM 1195 O O . VAL A 1 146 ? 4.877 4.459 13.410 1.00 85.62 146 VAL A O 1
ATOM 1198 N N . LYS A 1 147 ? 5.613 2.340 13.487 1.00 91.25 147 LYS A N 1
ATOM 1199 C CA . LYS A 1 147 ? 5.982 2.373 14.907 1.00 91.25 147 LYS A CA 1
ATOM 1200 C C . LYS A 1 147 ? 6.972 3.497 15.199 1.00 91.25 147 LYS A C 1
ATOM 1202 O O . LYS A 1 147 ? 6.778 4.245 16.153 1.00 91.25 147 LYS A O 1
ATOM 1207 N N . LYS A 1 148 ? 8.018 3.639 14.381 1.00 91.94 148 LYS A N 1
ATOM 1208 C CA . LYS A 1 148 ? 8.999 4.721 14.517 1.00 91.94 148 LYS A CA 1
ATOM 1209 C C . LYS A 1 148 ? 8.332 6.096 14.422 1.00 91.94 148 LYS A C 1
ATOM 1211 O O . LYS A 1 148 ? 8.581 6.939 15.279 1.00 91.94 148 LYS A O 1
ATOM 1216 N N . ALA A 1 149 ? 7.455 6.305 13.442 1.00 85.94 149 ALA A N 1
ATOM 1217 C CA . ALA A 1 149 ? 6.736 7.567 13.287 1.00 85.94 149 ALA A CA 1
ATOM 1218 C C . ALA A 1 149 ? 5.821 7.877 14.486 1.00 85.94 149 ALA A C 1
ATOM 1220 O O . ALA A 1 149 ? 5.758 9.029 14.913 1.00 85.94 149 ALA A O 1
ATOM 1221 N N . LEU A 1 150 ? 5.148 6.875 15.061 1.00 88.62 150 LEU A N 1
ATOM 1222 C CA . LEU A 1 150 ? 4.326 7.044 16.268 1.00 88.62 150 LEU A CA 1
ATOM 1223 C C . LEU A 1 150 ? 5.175 7.348 17.509 1.00 88.62 150 LEU A C 1
ATOM 1225 O O . LEU A 1 150 ? 4.784 8.167 18.334 1.00 88.62 150 LEU A O 1
ATOM 1229 N N . LEU A 1 151 ? 6.356 6.737 17.638 1.00 93.69 151 LEU A N 1
ATOM 1230 C CA . LEU A 1 151 ? 7.293 7.049 18.722 1.00 93.69 151 LEU A CA 1
ATOM 1231 C C . LEU A 1 151 ? 7.819 8.489 18.634 1.00 93.69 151 LEU A C 1
ATOM 1233 O O . LEU A 1 151 ? 7.987 9.139 19.662 1.00 93.69 151 LEU A O 1
ATOM 1237 N N . GLU A 1 152 ? 8.073 8.988 17.423 1.00 93.56 152 GLU A N 1
ATOM 1238 C CA . GLU A 1 152 ? 8.586 10.344 17.190 1.00 93.56 152 GLU A CA 1
ATOM 1239 C C . GLU A 1 152 ? 7.503 11.425 17.345 1.00 93.56 152 GLU A C 1
ATOM 1241 O O . GLU A 1 152 ? 7.778 12.489 17.898 1.00 93.56 152 GLU A O 1
ATOM 1246 N N . ASN A 1 153 ? 6.278 11.162 16.878 1.00 91.50 153 ASN A N 1
ATOM 1247 C CA . ASN A 1 153 ? 5.195 12.156 16.829 1.00 91.50 153 ASN A CA 1
ATOM 1248 C C . ASN A 1 153 ? 4.159 12.011 17.958 1.00 91.50 153 ASN A C 1
ATOM 1250 O O . ASN A 1 153 ? 3.274 12.855 18.094 1.00 91.50 153 ASN A O 1
ATOM 1254 N N . GLY A 1 154 ? 4.273 10.960 18.770 1.00 92.31 154 GLY A N 1
ATOM 1255 C CA . GLY A 1 154 ? 3.312 10.601 19.805 1.00 92.31 154 GLY A CA 1
ATOM 1256 C C . GLY A 1 154 ? 2.266 9.599 19.313 1.00 92.31 154 GLY A C 1
ATOM 1257 O O . GLY A 1 154 ? 1.677 9.736 18.241 1.00 92.31 154 GLY A O 1
ATOM 1258 N N . ASP A 1 155 ? 1.991 8.597 20.144 1.00 91.75 155 ASP A N 1
ATOM 1259 C CA . ASP A 1 155 ? 1.020 7.539 19.863 1.00 91.75 155 ASP A CA 1
ATOM 1260 C C . ASP A 1 155 ? -0.373 7.912 20.388 1.00 91.75 155 ASP A C 1
ATOM 1262 O O . ASP A 1 155 ? -0.898 7.300 21.320 1.00 91.75 155 ASP A O 1
ATOM 1266 N N . LYS A 1 156 ? -0.956 8.978 19.820 1.00 90.12 156 LYS A N 1
ATOM 1267 C CA . LYS A 1 156 ? -2.246 9.545 20.261 1.00 90.12 156 LYS A CA 1
ATOM 1268 C C . LYS A 1 156 ? -3.341 8.479 20.373 1.00 90.12 156 LYS A C 1
ATOM 1270 O O . LYS A 1 156 ? -4.100 8.491 21.337 1.00 90.12 156 LYS A O 1
ATOM 1275 N N . TYR A 1 157 ? -3.380 7.564 19.407 1.00 86.38 157 TYR A N 1
ATOM 1276 C CA . TYR A 1 157 ? -4.385 6.510 19.305 1.00 86.38 157 TYR A CA 1
ATOM 1277 C C . TYR A 1 157 ? -3.924 5.177 19.896 1.00 86.38 157 TYR A C 1
ATOM 1279 O O . TYR A 1 157 ? -4.604 4.184 19.701 1.00 86.38 157 TYR A O 1
ATOM 1287 N N . LYS A 1 158 ? -2.805 5.117 20.632 1.00 92.81 158 LYS A N 1
ATOM 1288 C CA . LYS A 1 158 ? -2.338 3.897 21.323 1.00 92.81 158 LYS A CA 1
ATOM 1289 C C . LYS A 1 158 ? -2.215 2.681 20.388 1.00 92.81 158 LYS A C 1
ATOM 1291 O O . LYS A 1 158 ? -2.604 1.568 20.749 1.00 92.81 158 LYS A O 1
ATOM 1296 N N . SER A 1 159 ? -1.695 2.891 19.182 1.00 90.50 159 SER A N 1
ATOM 1297 C CA . SER A 1 159 ? -1.543 1.869 18.142 1.00 90.50 159 SER A CA 1
ATOM 1298 C C . SER A 1 159 ? -0.275 1.030 18.309 1.00 90.50 159 SER A C 1
ATOM 1300 O O . SER A 1 159 ? -0.235 -0.106 17.832 1.00 90.50 159 SER A O 1
ATOM 1302 N N . ILE A 1 160 ? 0.751 1.535 19.007 1.00 94.75 160 ILE A N 1
ATOM 1303 C CA . ILE A 1 160 ? 2.034 0.830 19.183 1.00 94.75 160 ILE A CA 1
ATOM 1304 C C . ILE A 1 160 ? 1.859 -0.576 19.787 1.00 94.75 160 ILE A C 1
ATOM 1306 O O . ILE A 1 160 ? 2.440 -1.511 19.232 1.00 94.75 160 ILE A O 1
ATOM 1310 N N . PRO A 1 161 ? 1.048 -0.795 20.844 1.00 96.12 161 PRO A N 1
ATOM 1311 C CA . PRO A 1 161 ? 0.839 -2.135 21.395 1.00 96.12 161 PRO A CA 1
ATOM 1312 C C . PRO A 1 161 ? 0.297 -3.147 20.378 1.00 96.12 161 PRO A C 1
ATOM 1314 O O . PRO A 1 161 ? 0.685 -4.314 20.415 1.00 96.12 161 PRO A O 1
ATOM 1317 N N . ASN A 1 162 ? -0.578 -2.721 19.459 1.00 94.75 162 ASN A N 1
ATOM 1318 C CA . ASN A 1 162 ? -1.077 -3.590 18.391 1.00 94.75 162 ASN A CA 1
ATOM 1319 C C . ASN A 1 162 ? 0.028 -3.909 17.390 1.00 94.75 162 ASN A C 1
ATOM 1321 O O . ASN A 1 162 ? 0.223 -5.073 17.057 1.00 94.75 162 ASN A O 1
ATOM 1325 N N . ILE A 1 163 ? 0.768 -2.887 16.950 1.00 93.88 163 ILE A N 1
ATOM 1326 C CA . ILE A 1 163 ? 1.867 -3.049 15.993 1.00 93.88 163 ILE A CA 1
ATOM 1327 C C . ILE A 1 163 ? 2.898 -4.047 16.526 1.00 93.88 163 ILE A C 1
ATOM 1329 O O . ILE A 1 163 ? 3.283 -4.967 15.806 1.00 93.88 163 ILE A O 1
ATOM 1333 N N . ASP A 1 164 ? 3.282 -3.923 17.797 1.00 97.19 164 ASP A N 1
ATOM 1334 C CA . ASP A 1 164 ? 4.223 -4.842 18.439 1.00 97.19 164 ASP A CA 1
ATOM 1335 C C . ASP A 1 164 ? 3.725 -6.284 18.400 1.00 97.19 164 ASP A C 1
ATOM 1337 O O . ASP A 1 164 ? 4.457 -7.197 18.024 1.00 97.19 164 ASP A O 1
ATOM 1341 N N . LYS A 1 165 ? 2.445 -6.490 18.704 1.00 97.00 165 LYS A N 1
ATOM 1342 C CA . LYS A 1 165 ? 1.843 -7.824 18.763 1.00 97.00 165 LYS A CA 1
ATOM 1343 C C . LYS A 1 165 ? 1.635 -8.450 17.393 1.00 97.00 165 LYS A C 1
ATOM 1345 O O . LYS A 1 165 ? 1.808 -9.662 17.248 1.00 97.00 165 LYS A O 1
ATOM 1350 N N . ILE A 1 166 ? 1.335 -7.637 16.386 1.00 94.81 166 ILE A N 1
ATOM 1351 C CA . ILE A 1 166 ? 1.283 -8.061 14.987 1.00 94.81 166 ILE A CA 1
ATOM 1352 C C . ILE A 1 166 ? 2.682 -8.479 14.523 1.00 94.81 166 ILE A C 1
ATOM 1354 O O . ILE A 1 166 ? 2.853 -9.579 13.997 1.00 94.81 166 ILE A O 1
ATOM 1358 N N . MET A 1 167 ? 3.700 -7.645 14.764 1.00 95.19 167 MET A N 1
ATOM 1359 C CA . MET A 1 167 ? 5.087 -7.952 14.403 1.00 95.19 167 MET A CA 1
ATOM 1360 C C . MET A 1 167 ? 5.591 -9.226 15.091 1.00 95.19 167 MET A C 1
ATOM 1362 O O . MET A 1 167 ? 6.200 -10.076 14.437 1.00 95.19 167 MET A O 1
ATOM 1366 N N . ASP A 1 168 ? 5.304 -9.389 16.384 1.00 95.94 168 ASP A N 1
ATOM 1367 C CA . ASP A 1 168 ? 5.633 -10.598 17.140 1.00 95.94 168 ASP A CA 1
ATOM 1368 C C . ASP A 1 168 ? 4.963 -11.835 16.535 1.00 95.94 168 ASP A C 1
ATOM 1370 O O . ASP A 1 168 ? 5.615 -12.866 16.376 1.00 95.94 168 ASP A O 1
ATOM 1374 N N . SER A 1 169 ? 3.689 -11.726 16.147 1.00 94.62 169 SER A N 1
ATOM 1375 C CA . SER A 1 169 ? 2.915 -12.838 15.583 1.00 94.62 169 SER A CA 1
ATOM 1376 C C . SER A 1 169 ? 3.402 -13.268 14.198 1.00 94.62 169 SER A C 1
ATOM 1378 O O . SER A 1 169 ? 3.413 -14.463 13.896 1.00 94.62 169 SER A O 1
ATOM 1380 N N . TYR A 1 170 ? 3.855 -12.320 13.369 1.00 93.56 170 TYR A N 1
ATOM 1381 C CA . TYR A 1 170 ? 4.531 -12.633 12.107 1.00 93.56 170 TYR A CA 1
ATOM 1382 C C . TYR A 1 170 ? 5.882 -13.317 12.350 1.00 93.56 170 TYR A C 1
ATOM 1384 O O . TYR A 1 170 ? 6.187 -14.333 11.729 1.00 93.56 170 TYR A O 1
ATOM 1392 N N . ARG A 1 171 ? 6.696 -12.796 13.277 1.00 94.56 171 ARG A N 1
ATOM 1393 C CA . ARG A 1 171 ? 8.048 -13.318 13.559 1.00 94.56 171 ARG A CA 1
ATOM 1394 C C . ARG A 1 171 ? 8.057 -14.667 14.271 1.00 94.56 171 ARG A C 1
ATOM 1396 O O . ARG A 1 171 ? 9.029 -15.415 14.141 1.00 94.56 171 ARG A O 1
ATOM 1403 N N . SER A 1 172 ? 7.026 -14.963 15.056 1.00 93.62 172 SER A N 1
ATOM 1404 C CA . SER A 1 172 ? 6.828 -16.263 15.701 1.00 93.62 172 SER A CA 1
ATOM 1405 C C . SER A 1 172 ? 6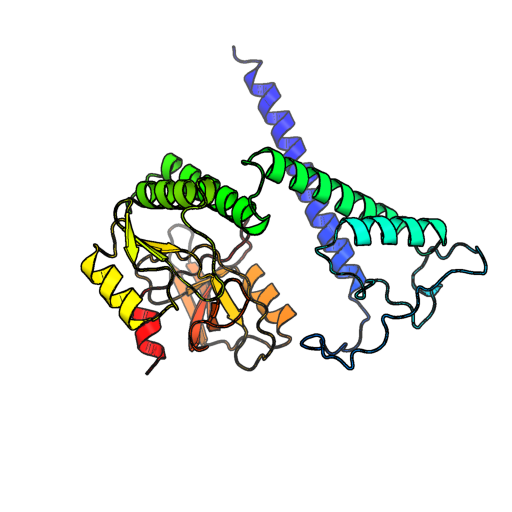.234 -17.302 14.745 1.00 93.62 172 SER A C 1
ATOM 1407 O O . SER A 1 172 ? 6.324 -18.496 15.021 1.00 93.62 172 SER A O 1
ATOM 1409 N N . GLY A 1 173 ? 5.610 -16.858 13.649 1.00 90.38 173 GLY A N 1
ATOM 1410 C CA . GLY A 1 173 ? 4.824 -17.706 12.757 1.00 90.38 173 GLY A CA 1
ATOM 1411 C C . GLY A 1 173 ? 3.502 -18.189 13.365 1.00 90.38 173 GLY A C 1
ATOM 1412 O O . GLY A 1 173 ? 2.864 -19.062 12.778 1.00 90.38 173 GLY A O 1
ATOM 1413 N N . THR A 1 174 ? 3.080 -17.654 14.523 1.00 89.88 174 THR A N 1
ATOM 1414 C CA . THR A 1 174 ? 1.759 -17.958 15.110 1.00 89.88 174 THR A CA 1
ATOM 1415 C C . THR A 1 174 ? 0.635 -17.384 14.269 1.00 89.88 174 THR A C 1
ATOM 1417 O O . THR A 1 174 ? -0.461 -17.935 14.247 1.00 89.88 174 THR A O 1
ATOM 1420 N N . TYR A 1 175 ? 0.915 -16.288 13.568 1.00 84.62 175 TYR A N 1
ATOM 1421 C CA . TYR A 1 175 ? 0.042 -15.764 12.543 1.00 84.62 175 TYR A CA 1
ATOM 1422 C C . TYR A 1 175 ? 0.610 -16.111 11.172 1.00 84.62 175 TYR A C 1
ATOM 1424 O O . TYR A 1 175 ? 1.694 -15.658 10.795 1.00 84.62 175 TYR A O 1
ATOM 1432 N N . LYS A 1 176 ? -0.134 -16.932 10.430 1.00 82.06 176 LYS A N 1
ATOM 1433 C CA . LYS A 1 176 ? 0.117 -17.163 9.014 1.00 82.06 176 LYS A CA 1
ATOM 1434 C C . LYS A 1 176 ? -0.848 -16.313 8.227 1.00 82.06 176 LYS A C 1
ATOM 1436 O O . LYS A 1 176 ? -2.049 -16.314 8.470 1.00 82.06 176 LYS A O 1
ATOM 1441 N N . TRP A 1 177 ? -0.278 -15.575 7.299 1.00 74.88 177 TRP A N 1
ATOM 1442 C CA . TRP A 1 177 ? -1.054 -14.769 6.396 1.00 74.88 177 TRP A CA 1
ATOM 1443 C C . TRP A 1 177 ? -1.868 -15.661 5.459 1.00 74.88 177 TRP A C 1
ATOM 1445 O O . TRP A 1 177 ? -1.297 -16.496 4.759 1.00 74.88 177 TRP A O 1
ATOM 1455 N N . GLU A 1 178 ? -3.185 -15.469 5.449 1.00 78.62 178 GLU A N 1
ATOM 1456 C CA . GLU A 1 178 ? -4.100 -16.135 4.525 1.00 78.62 178 GLU A CA 1
ATOM 1457 C C . GLU A 1 178 ? -4.796 -15.091 3.646 1.00 78.62 178 GLU A C 1
ATOM 1459 O O . GLU A 1 178 ? -5.305 -14.078 4.139 1.00 78.62 178 GLU A O 1
ATOM 1464 N N . HIS A 1 179 ? -4.810 -15.330 2.333 1.00 69.62 179 HIS A N 1
ATOM 1465 C CA . HIS A 1 179 ? -5.425 -14.428 1.358 1.00 69.62 179 HIS A CA 1
ATOM 1466 C C . HIS A 1 179 ? -6.915 -14.203 1.657 1.00 69.62 179 HIS A C 1
ATOM 1468 O O . HIS A 1 179 ? -7.635 -15.128 2.029 1.00 69.62 179 HIS A O 1
ATOM 1474 N N . GLY A 1 180 ? -7.374 -12.956 1.507 1.00 71.44 180 GLY A N 1
ATOM 1475 C CA . GLY A 1 180 ? -8.769 -12.568 1.742 1.00 71.44 180 GLY A CA 1
ATOM 1476 C C . GLY A 1 180 ? -9.211 -12.573 3.212 1.00 71.44 180 GLY A C 1
ATOM 1477 O O . GLY A 1 180 ? -10.396 -12.372 3.491 1.00 71.44 180 GLY A O 1
ATOM 1478 N N . THR A 1 181 ? -8.288 -12.793 4.155 1.00 84.12 181 THR A N 1
ATOM 1479 C CA . THR A 1 181 ? -8.577 -12.739 5.592 1.00 84.12 181 THR A CA 1
ATOM 1480 C C . THR A 1 181 ? -8.048 -11.459 6.230 1.00 84.12 181 THR A C 1
ATOM 1482 O O . THR A 1 181 ? -7.006 -10.931 5.846 1.00 84.12 181 THR A O 1
ATOM 1485 N N . ALA A 1 182 ? -8.779 -10.972 7.227 1.00 86.62 182 ALA A N 1
ATOM 1486 C CA . ALA A 1 182 ? -8.391 -9.861 8.075 1.00 86.62 182 ALA A CA 1
ATOM 1487 C C . ALA A 1 182 ? -8.225 -10.331 9.524 1.00 86.62 182 ALA A C 1
ATOM 1489 O O . ALA A 1 182 ? -8.895 -11.265 9.988 1.00 86.62 182 ALA A O 1
ATOM 1490 N N . THR A 1 183 ? -7.346 -9.646 10.253 1.00 91.56 183 THR A N 1
ATOM 1491 C CA . THR A 1 183 ? -7.258 -9.764 11.711 1.00 91.56 183 THR A CA 1
ATOM 1492 C C . THR A 1 183 ? -7.521 -8.423 12.369 1.00 91.56 183 THR A C 1
ATOM 1494 O O . THR A 1 183 ? -7.126 -7.367 11.877 1.00 91.56 183 THR A O 1
ATOM 1497 N N . TYR A 1 184 ? -8.218 -8.483 13.494 1.00 92.56 184 TYR A N 1
ATOM 1498 C CA . TYR A 1 184 ? -8.659 -7.327 14.250 1.00 92.56 184 TYR A CA 1
ATOM 1499 C C . TYR A 1 184 ? -7.897 -7.322 15.563 1.00 92.56 184 TYR A C 1
ATOM 1501 O O . TYR A 1 184 ? -7.884 -8.326 16.282 1.00 92.56 184 TYR A O 1
ATOM 1509 N N . TRP A 1 185 ? -7.271 -6.199 15.878 1.00 93.81 185 TRP A N 1
ATOM 1510 C CA . TRP A 1 185 ? -6.420 -6.052 17.046 1.00 93.81 185 TRP A CA 1
ATOM 1511 C C . TRP A 1 185 ? -6.904 -4.884 17.886 1.00 93.81 185 TRP A C 1
ATOM 1513 O O . TRP A 1 185 ? -7.268 -3.836 17.355 1.00 93.81 185 TRP A O 1
ATOM 1523 N N . SER A 1 186 ? -6.903 -5.059 19.203 1.00 94.38 186 SER A N 1
ATOM 1524 C CA . SER A 1 186 ? -7.095 -3.944 20.117 1.00 94.38 186 SER A CA 1
ATOM 1525 C C . SER A 1 186 ? -6.259 -4.092 21.374 1.00 94.38 186 SER A C 1
ATOM 1527 O O . SER A 1 186 ? -6.117 -5.195 21.907 1.00 94.38 186 SER A O 1
ATOM 1529 N N . LYS A 1 187 ? -5.688 -2.975 21.840 1.00 93.94 187 LYS A N 1
ATOM 1530 C CA . LYS A 1 187 ? -4.922 -2.884 23.098 1.00 93.94 187 LYS A CA 1
ATOM 1531 C C . LYS A 1 187 ? -3.841 -3.973 23.225 1.00 93.94 187 LYS A C 1
ATOM 1533 O O . LYS A 1 187 ? -3.611 -4.520 24.301 1.00 93.94 187 LYS A O 1
ATOM 1538 N N . GLY A 1 188 ? -3.175 -4.299 22.117 1.00 94.75 188 GLY A N 1
ATOM 1539 C CA . GLY A 1 188 ? -2.121 -5.312 22.054 1.00 94.75 188 GLY A CA 1
ATOM 1540 C C . GLY A 1 188 ? -2.623 -6.757 22.116 1.00 94.75 188 GLY A C 1
ATOM 1541 O O . GLY A 1 188 ? -1.908 -7.638 22.592 1.00 94.75 188 GLY A O 1
ATOM 1542 N N . SER A 1 189 ? -3.850 -7.024 21.677 1.00 95.38 189 SER A N 1
ATOM 1543 C CA . SER A 1 189 ? -4.412 -8.376 21.615 1.00 95.38 189 SER A CA 1
ATOM 1544 C C . SER A 1 189 ? -5.156 -8.603 20.305 1.00 95.38 189 SER A C 1
ATOM 1546 O O . SER A 1 189 ? -5.816 -7.697 19.799 1.00 95.38 189 SER A O 1
ATOM 1548 N N . LEU A 1 190 ? -5.067 -9.824 19.772 1.00 95.19 190 LEU A N 1
ATOM 1549 C CA . LEU A 1 190 ? -5.911 -10.280 18.670 1.00 95.19 190 LEU A CA 1
ATOM 1550 C C . LEU A 1 190 ? -7.329 -10.481 19.214 1.00 95.19 190 LEU A C 1
ATOM 1552 O O . LEU A 1 190 ? -7.556 -11.375 20.026 1.00 95.19 190 LEU A O 1
ATOM 1556 N N . ILE A 1 191 ? -8.268 -9.639 18.793 1.00 96.38 191 ILE A N 1
ATOM 1557 C CA . ILE A 1 191 ? -9.663 -9.691 19.253 1.00 96.38 191 ILE A CA 1
ATOM 1558 C C . ILE A 1 191 ? -10.539 -10.548 18.333 1.00 96.38 191 ILE A C 1
ATOM 1560 O O . ILE A 1 191 ? -11.525 -11.120 18.791 1.00 96.38 191 ILE A O 1
ATOM 1564 N N . ALA A 1 192 ? -10.182 -10.665 17.048 1.00 94.94 192 ALA A N 1
ATOM 1565 C CA . ALA A 1 192 ? -10.843 -11.559 16.102 1.00 94.94 192 ALA A CA 1
ATOM 1566 C C . ALA A 1 192 ? -9.968 -11.858 14.873 1.00 94.94 192 ALA A C 1
ATOM 1568 O O . ALA A 1 192 ? -9.144 -11.041 14.464 1.00 94.94 192 ALA A O 1
ATOM 1569 N N . GLY A 1 193 ? -10.231 -12.998 14.230 1.00 92.44 193 GLY A N 1
ATOM 1570 C CA . GLY A 1 193 ? -9.562 -13.446 13.004 1.00 92.44 193 GLY A CA 1
ATOM 1571 C C . GLY A 1 193 ? -8.433 -14.463 13.248 1.00 92.44 193 GLY A C 1
ATOM 1572 O O . GLY A 1 193 ? -8.188 -14.815 14.403 1.00 92.44 193 GLY A O 1
ATOM 1573 N N . PRO A 1 194 ? -7.759 -14.952 12.187 1.00 91.81 194 PRO A N 1
ATOM 1574 C CA . PRO A 1 194 ? -8.001 -14.636 10.773 1.00 91.81 194 PRO A CA 1
ATOM 1575 C C . PRO A 1 194 ? -9.381 -15.099 10.306 1.00 91.81 194 PRO A C 1
ATOM 1577 O O . PRO A 1 194 ? -9.829 -16.195 10.633 1.00 91.81 194 PRO A O 1
ATOM 1580 N N . LYS A 1 195 ? -10.088 -14.237 9.578 1.00 90.38 195 LYS A N 1
ATOM 1581 C CA . LYS A 1 195 ? -11.371 -14.562 8.941 1.00 90.38 195 LYS A CA 1
ATOM 1582 C C . LYS A 1 195 ? -11.630 -13.635 7.767 1.00 90.38 195 LYS A C 1
ATOM 1584 O O . LYS A 1 195 ? -11.026 -12.568 7.696 1.00 90.38 195 LYS A O 1
ATOM 1589 N N . ARG A 1 196 ? -12.543 -14.014 6.871 1.00 86.75 196 ARG A N 1
ATOM 1590 C CA . ARG A 1 196 ? -12.987 -13.124 5.794 1.00 86.75 196 ARG A CA 1
ATOM 1591 C C . ARG A 1 196 ? -13.475 -11.805 6.393 1.00 86.75 196 ARG A C 1
ATOM 1593 O O . ARG A 1 196 ? -14.206 -11.810 7.384 1.00 86.75 196 ARG A O 1
ATOM 1600 N N . PHE A 1 197 ? -13.031 -10.705 5.807 1.00 83.25 197 PHE A N 1
ATOM 1601 C CA . PHE A 1 197 ? -13.471 -9.378 6.208 1.00 83.25 197 PHE A CA 1
ATOM 1602 C C . PHE A 1 197 ? -14.980 -9.226 6.001 1.00 83.25 197 PHE A C 1
ATOM 1604 O O . PHE A 1 197 ? -15.535 -9.687 5.002 1.00 83.25 197 PHE A O 1
ATOM 1611 N N . ASP A 1 198 ? -15.612 -8.560 6.956 1.00 83.38 198 ASP A N 1
ATOM 1612 C CA . ASP A 1 198 ? -17.025 -8.218 6.945 1.00 83.38 198 ASP A CA 1
ATOM 1613 C C . ASP A 1 198 ? -17.188 -6.815 7.546 1.00 83.38 198 ASP A C 1
ATOM 1615 O O . ASP A 1 198 ? -16.635 -6.524 8.613 1.00 83.38 198 ASP A O 1
ATOM 1619 N N . ASP A 1 199 ? -17.919 -5.943 6.848 1.00 79.69 199 ASP A N 1
ATOM 1620 C CA . ASP A 1 199 ? -18.098 -4.540 7.243 1.00 79.69 199 ASP A CA 1
ATOM 1621 C C . ASP A 1 199 ? -18.857 -4.413 8.571 1.00 79.69 199 ASP A C 1
ATOM 1623 O O . ASP A 1 199 ? -18.496 -3.606 9.431 1.00 79.69 199 ASP A O 1
ATOM 1627 N N . ASN A 1 200 ? -19.890 -5.238 8.778 1.00 85.81 200 ASN A N 1
ATOM 1628 C CA . ASN A 1 200 ? -20.681 -5.201 10.009 1.00 85.81 200 ASN A CA 1
ATOM 1629 C C . ASN A 1 200 ? -19.839 -5.645 11.205 1.00 85.81 200 ASN A C 1
ATOM 1631 O O . ASN A 1 200 ? -19.932 -5.074 12.291 1.00 85.81 200 ASN A O 1
ATOM 1635 N N . GLU A 1 201 ? -18.990 -6.645 11.005 1.00 87.94 201 GLU A N 1
ATOM 1636 C CA . GLU A 1 201 ? -18.057 -7.125 12.006 1.00 87.94 201 GLU A CA 1
ATOM 1637 C C . GLU A 1 201 ? -16.971 -6.095 12.320 1.00 87.94 201 GLU A C 1
ATOM 1639 O O . GLU A 1 201 ? -16.659 -5.905 13.494 1.00 87.94 201 GLU A O 1
ATOM 1644 N N . LEU A 1 202 ? -16.431 -5.399 11.312 1.00 86.19 202 LEU A N 1
ATOM 1645 C CA . LEU A 1 202 ? -15.508 -4.284 11.526 1.00 86.19 202 LEU A CA 1
ATOM 1646 C C . LEU A 1 202 ? -16.144 -3.230 12.435 1.00 86.19 202 LEU A C 1
ATOM 1648 O O . LEU A 1 202 ? -15.554 -2.889 13.460 1.00 86.19 202 LEU A O 1
ATOM 1652 N N . LEU A 1 203 ? -17.347 -2.758 12.094 1.00 84.19 203 LEU A N 1
ATOM 1653 C CA . LEU A 1 203 ? -18.061 -1.741 12.866 1.00 84.19 203 LEU A CA 1
ATOM 1654 C C . LEU A 1 203 ? -18.389 -2.222 14.283 1.00 84.19 203 LEU A C 1
ATOM 1656 O O . LEU A 1 203 ? -18.215 -1.492 15.262 1.00 84.19 203 LEU A O 1
ATOM 1660 N N . ARG A 1 204 ? -18.856 -3.466 14.409 1.00 93.00 204 ARG A N 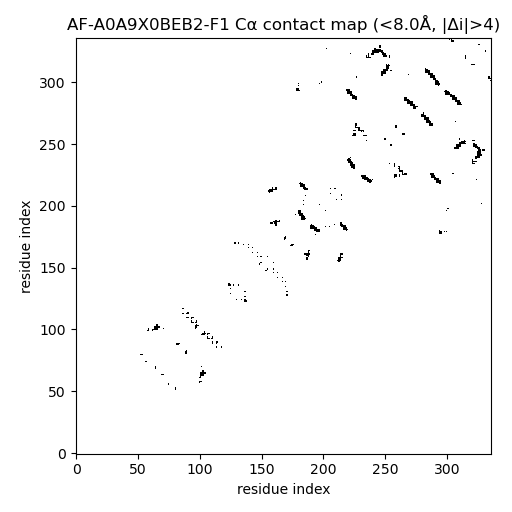1
ATOM 1661 C CA . ARG A 1 204 ? -19.188 -4.072 15.698 1.00 93.00 204 ARG A CA 1
ATOM 1662 C C . ARG A 1 204 ? -17.949 -4.174 16.582 1.00 93.00 204 ARG A C 1
ATOM 1664 O O . ARG A 1 204 ? -17.998 -3.779 17.746 1.00 93.00 204 ARG A O 1
ATOM 1671 N N . LEU A 1 205 ? -16.846 -4.702 16.048 1.00 91.50 205 LEU A N 1
ATOM 1672 C CA . LEU A 1 205 ? -15.603 -4.884 16.790 1.00 91.50 205 LEU A CA 1
ATOM 1673 C C . LEU A 1 205 ? -14.946 -3.550 17.137 1.00 91.50 205 LEU A C 1
ATOM 1675 O O . LEU A 1 205 ? -14.473 -3.418 18.263 1.00 91.50 205 LEU A O 1
ATOM 1679 N N . SER A 1 206 ? -14.940 -2.567 16.233 1.00 88.38 206 SER A N 1
ATOM 1680 C CA . SER A 1 206 ? -14.374 -1.244 16.514 1.00 88.38 206 SER A CA 1
ATOM 1681 C C . SER A 1 206 ? -15.163 -0.531 17.611 1.00 88.38 206 SER A C 1
ATOM 1683 O O . SER A 1 206 ? -14.572 -0.064 18.582 1.00 88.38 206 SER A O 1
ATOM 1685 N N . THR A 1 207 ? -16.497 -0.560 17.545 1.00 87.31 207 THR A N 1
ATOM 1686 C CA . THR A 1 207 ? -17.372 0.036 18.5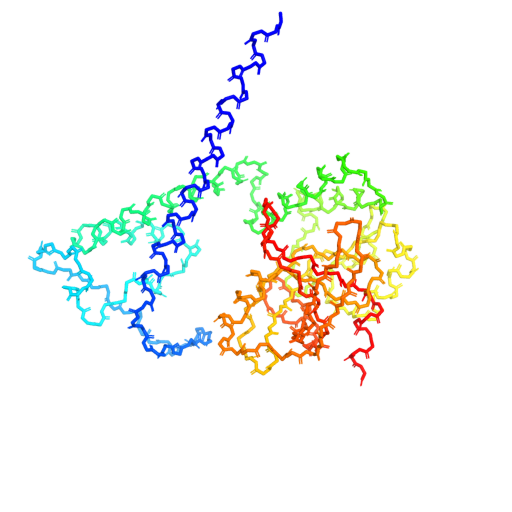68 1.00 87.31 207 THR A CA 1
ATOM 1687 C C . THR A 1 207 ? -17.165 -0.612 19.941 1.00 87.31 207 THR A C 1
ATOM 1689 O O . THR A 1 207 ? -17.099 0.077 20.956 1.00 87.31 207 THR A O 1
ATOM 1692 N N . GLN A 1 208 ? -17.026 -1.941 19.997 1.00 92.38 208 GLN A N 1
ATOM 1693 C CA . GLN A 1 208 ? -16.814 -2.674 21.253 1.00 92.38 208 GLN A CA 1
ATOM 1694 C C . GLN A 1 208 ? -15.428 -2.456 21.869 1.00 92.38 208 GLN A C 1
ATOM 1696 O O . GLN A 1 208 ? -15.248 -2.687 23.065 1.00 92.38 208 GLN A O 1
ATOM 1701 N N . ASN A 1 209 ? -14.446 -2.042 21.068 1.00 89.12 209 ASN A N 1
ATOM 1702 C CA . ASN A 1 209 ? -13.043 -2.002 21.465 1.00 89.12 209 ASN A CA 1
ATOM 1703 C C . ASN A 1 209 ? -12.444 -0.594 21.444 1.00 89.12 209 ASN A C 1
ATOM 1705 O O . ASN A 1 209 ? -11.229 -0.479 21.300 1.00 89.12 209 ASN A O 1
ATOM 1709 N N . ASP A 1 210 ? -13.272 0.433 21.678 1.00 82.56 210 ASP A N 1
ATOM 1710 C CA . ASP A 1 210 ? -12.846 1.838 21.748 1.00 82.56 210 ASP A CA 1
ATOM 1711 C C . ASP A 1 210 ? -12.218 2.264 20.413 1.00 82.56 210 ASP A C 1
ATOM 1713 O O . ASP A 1 210 ? -10.999 2.363 20.294 1.00 82.56 210 ASP A O 1
ATOM 1717 N N . SER A 1 211 ? -13.074 2.436 19.396 1.00 73.56 211 SER A N 1
ATOM 1718 C CA . SER A 1 211 ? -12.722 2.700 17.988 1.00 73.56 211 SER A CA 1
ATOM 1719 C C . SER A 1 211 ? -11.577 3.693 17.814 1.00 73.56 211 SER A C 1
ATOM 1721 O O . SER A 1 211 ? -10.731 3.514 16.942 1.00 73.56 211 SER A O 1
ATOM 1723 N N . ASP A 1 212 ? -11.543 4.704 18.679 1.00 73.62 212 ASP A N 1
ATOM 1724 C CA . ASP A 1 212 ? -10.647 5.847 18.589 1.00 73.62 212 ASP A CA 1
ATOM 1725 C C . ASP A 1 212 ? -9.324 5.612 19.339 1.00 73.62 212 ASP A C 1
ATOM 1727 O O . ASP A 1 212 ? -8.394 6.406 19.218 1.00 73.62 212 ASP A O 1
ATOM 1731 N N . ASN A 1 213 ? -9.205 4.539 20.128 1.00 81.69 213 ASN A N 1
ATOM 1732 C CA . ASN A 1 213 ? -8.031 4.249 20.949 1.00 81.69 213 ASN A CA 1
ATOM 1733 C C . ASN A 1 213 ? -7.577 2.796 20.809 1.00 81.69 213 ASN A C 1
ATOM 1735 O O . ASN A 1 213 ? -7.848 1.926 21.643 1.00 81.69 213 ASN A O 1
ATOM 1739 N N . GLY A 1 214 ? -6.747 2.577 19.800 1.00 80.12 214 GLY A N 1
ATOM 1740 C CA . GLY A 1 214 ? -5.927 1.386 19.703 1.00 80.12 214 GLY A CA 1
ATOM 1741 C C . GLY A 1 214 ? -6.704 0.229 19.122 1.00 80.12 214 GLY A C 1
ATOM 1742 O O . GLY A 1 214 ? -6.462 -0.899 19.533 1.00 80.12 214 GLY A O 1
ATOM 1743 N N . PHE A 1 215 ? -7.614 0.493 18.185 1.00 89.06 215 PHE A N 1
ATOM 1744 C CA . PHE A 1 215 ? -8.171 -0.501 17.278 1.00 89.06 215 PHE A CA 1
ATOM 1745 C C . PHE A 1 215 ? -7.346 -0.538 15.988 1.00 89.06 215 PHE A C 1
ATOM 1747 O O . PHE A 1 215 ? -6.964 0.499 15.451 1.00 89.06 215 PHE A O 1
ATOM 1754 N N . TRP A 1 216 ? -7.039 -1.732 15.491 1.00 89.50 216 TRP A N 1
ATOM 1755 C CA . TRP A 1 216 ? -6.247 -1.912 14.281 1.00 89.50 216 TRP A CA 1
ATOM 1756 C C . TRP A 1 216 ? -6.808 -3.045 13.432 1.00 89.50 216 TRP A C 1
ATOM 1758 O O . TRP A 1 216 ? -6.999 -4.165 13.910 1.00 89.50 216 TRP A O 1
ATOM 1768 N N . LEU A 1 217 ? -7.029 -2.748 12.155 1.00 88.69 217 LEU A N 1
ATOM 1769 C CA . LEU A 1 217 ? -7.379 -3.724 11.137 1.00 88.69 217 LEU A CA 1
ATOM 1770 C C . LEU A 1 217 ? -6.126 -4.063 10.331 1.00 88.69 217 LEU A C 1
ATOM 1772 O O . LEU A 1 217 ? -5.552 -3.212 9.655 1.00 88.69 217 LEU A O 1
ATOM 1776 N N . GLU A 1 218 ? -5.694 -5.312 10.411 1.00 87.81 218 GLU A N 1
ATOM 1777 C CA . GLU A 1 218 ? -4.523 -5.803 9.696 1.00 87.81 218 GLU A CA 1
ATOM 1778 C C . GLU A 1 218 ? -4.967 -6.497 8.395 1.00 87.81 218 GLU A C 1
ATOM 1780 O O . GLU A 1 218 ? -5.848 -7.359 8.432 1.00 87.81 218 GLU A O 1
ATOM 1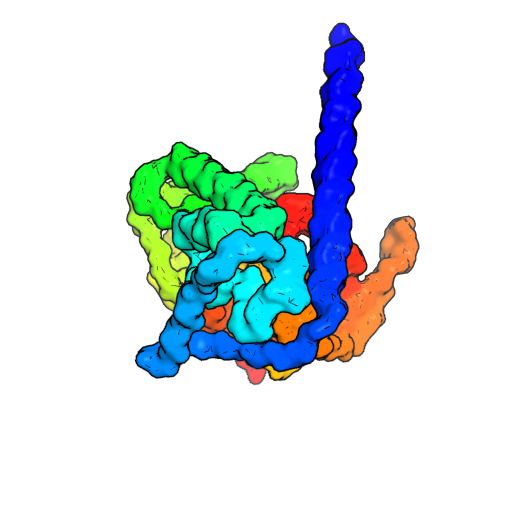785 N N . LEU A 1 219 ? -4.306 -6.140 7.279 1.00 73.81 219 LEU A N 1
ATOM 1786 C CA . LEU A 1 219 ? -4.372 -6.777 5.943 1.00 73.81 219 LEU A CA 1
ATOM 1787 C C . LEU A 1 219 ? -5.557 -6.448 5.022 1.00 73.81 219 LEU A C 1
ATOM 1789 O O . LEU A 1 219 ? -5.949 -7.273 4.199 1.00 73.81 219 LEU A O 1
ATOM 1793 N N . VAL A 1 220 ? -6.046 -5.212 5.060 1.00 71.81 220 VAL A N 1
ATOM 1794 C CA . VAL A 1 220 ? -6.769 -4.632 3.917 1.00 71.81 220 VAL A CA 1
ATOM 1795 C C . VAL A 1 220 ? -6.002 -3.424 3.398 1.00 71.81 220 VAL A C 1
ATOM 1797 O O . VAL A 1 220 ? -5.453 -2.648 4.184 1.00 71.81 220 VAL A O 1
ATOM 1800 N N . THR A 1 221 ? -5.933 -3.268 2.082 1.00 75.75 221 THR A N 1
ATOM 1801 C CA . THR A 1 221 ? -5.433 -2.045 1.448 1.00 75.75 221 THR A CA 1
ATOM 1802 C C . THR A 1 221 ? -6.584 -1.335 0.768 1.00 75.75 221 THR A C 1
ATOM 1804 O O . THR A 1 221 ? -7.573 -1.953 0.382 1.00 75.75 221 THR A O 1
ATOM 1807 N N . LEU A 1 222 ? -6.488 -0.017 0.636 1.00 79.44 222 LEU A N 1
ATOM 1808 C CA . LEU A 1 222 ? -7.445 0.714 -0.182 1.00 79.44 222 LEU A CA 1
ATOM 1809 C C . LEU A 1 222 ? -7.007 0.719 -1.631 1.00 79.44 222 LEU A C 1
ATOM 1811 O O . LEU A 1 222 ? -5.848 1.010 -1.930 1.00 79.44 222 LEU A O 1
ATOM 1815 N N . GLN A 1 223 ? -7.968 0.454 -2.505 1.00 85.31 223 GLN A N 1
ATOM 1816 C CA . GLN A 1 223 ? -7.817 0.498 -3.941 1.00 85.31 223 GLN A CA 1
ATOM 1817 C C . GLN A 1 223 ? -8.689 1.598 -4.531 1.00 85.31 223 GLN A C 1
ATOM 1819 O O . GLN A 1 223 ? -9.844 1.757 -4.141 1.00 85.31 223 GLN A O 1
ATOM 1824 N N . PHE A 1 224 ? -8.131 2.334 -5.490 1.00 87.94 224 PHE A N 1
ATOM 1825 C CA . PHE A 1 224 ? -8.805 3.410 -6.210 1.00 87.94 224 PHE A CA 1
ATOM 1826 C C . PHE A 1 224 ? -8.884 3.069 -7.687 1.00 87.94 224 PHE A C 1
ATOM 1828 O O . PHE A 1 224 ? -7.930 2.539 -8.251 1.00 87.94 224 PHE A O 1
ATOM 1835 N N . ARG A 1 225 ? -9.990 3.450 -8.320 1.00 88.88 225 ARG A N 1
ATOM 1836 C CA . ARG A 1 225 ? -10.110 3.512 -9.777 1.00 88.88 225 ARG A CA 1
ATOM 1837 C C . ARG A 1 225 ? -11.022 4.660 -10.185 1.00 88.88 225 ARG A C 1
ATOM 1839 O O . ARG A 1 225 ? -11.797 5.181 -9.383 1.00 88.88 225 ARG A O 1
ATOM 1846 N N . THR A 1 226 ? -10.954 5.056 -11.445 1.00 92.06 226 THR A N 1
ATOM 1847 C CA . THR A 1 226 ? -11.931 5.992 -12.002 1.00 92.06 226 THR A CA 1
ATOM 1848 C C . THR A 1 226 ? -13.255 5.267 -12.281 1.00 92.06 226 THR A C 1
ATOM 1850 O O . THR A 1 226 ? -13.244 4.112 -12.719 1.00 92.06 226 THR A O 1
ATOM 1853 N N . PRO A 1 227 ? -14.416 5.895 -12.010 1.00 92.81 227 PRO A N 1
ATOM 1854 C CA . PRO A 1 227 ? -15.712 5.290 -12.299 1.00 92.81 227 PRO A CA 1
ATOM 1855 C C . PRO A 1 227 ? -15.831 4.870 -13.767 1.00 92.81 227 PRO A C 1
ATOM 1857 O O . PRO A 1 227 ? -15.578 5.669 -14.666 1.00 92.81 227 PRO A O 1
ATOM 1860 N N . GLY A 1 228 ? -16.241 3.623 -14.002 1.00 87.06 228 GLY A N 1
ATOM 1861 C CA . GLY A 1 228 ? -16.345 3.044 -15.347 1.00 87.06 228 GLY A CA 1
ATOM 1862 C C . GLY A 1 228 ? -15.064 2.384 -15.870 1.00 87.06 228 GLY A C 1
ATOM 1863 O O . GLY A 1 228 ? -15.122 1.717 -16.899 1.00 87.06 228 GLY A O 1
ATOM 1864 N N . SER A 1 229 ? -13.936 2.498 -15.162 1.00 86.50 229 SER A N 1
ATOM 1865 C CA . SER A 1 229 ? -12.744 1.699 -15.452 1.00 86.50 229 SER A CA 1
ATOM 1866 C C . SER A 1 229 ? -12.898 0.271 -14.920 1.00 86.50 229 SER A C 1
ATOM 1868 O O . SER A 1 229 ? -13.277 0.057 -13.766 1.00 86.50 229 SER A O 1
ATOM 1870 N N . THR A 1 230 ? -12.550 -0.720 -15.741 1.00 79.56 230 THR A N 1
ATOM 1871 C CA . THR A 1 230 ? -12.380 -2.120 -15.309 1.00 79.56 230 THR A CA 1
ATOM 1872 C C . THR A 1 230 ? -10.962 -2.405 -14.821 1.00 79.56 230 THR A C 1
ATOM 1874 O O . THR A 1 230 ? -10.722 -3.439 -14.200 1.00 79.56 230 THR A O 1
ATOM 1877 N N . VAL A 1 231 ? -10.023 -1.491 -15.079 1.00 73.94 231 VAL A N 1
ATOM 1878 C CA . VAL A 1 231 ? -8.632 -1.587 -14.643 1.00 73.94 231 VAL A CA 1
ATOM 1879 C C . VAL A 1 231 ? -8.577 -1.203 -13.168 1.00 73.94 231 VAL A C 1
ATOM 1881 O O . VAL A 1 231 ? -8.488 -0.031 -12.798 1.00 73.94 231 VAL A O 1
ATOM 1884 N N . ALA A 1 232 ? -8.679 -2.219 -12.317 1.00 59.97 232 ALA A N 1
ATOM 1885 C CA . ALA A 1 232 ? -8.476 -2.128 -10.880 1.00 59.97 232 ALA A CA 1
ATOM 1886 C C . ALA A 1 232 ? -6.970 -2.086 -10.569 1.00 59.97 232 ALA A C 1
ATOM 1888 O O . ALA A 1 232 ? -6.428 -2.993 -9.946 1.00 59.97 232 ALA A O 1
ATOM 1889 N N . ILE A 1 233 ? -6.262 -1.063 -11.053 1.00 57.94 233 ILE A N 1
ATOM 1890 C CA . ILE A 1 233 ? -4.888 -0.808 -10.612 1.00 57.94 233 ILE A CA 1
ATOM 1891 C C . ILE A 1 233 ? -4.967 0.244 -9.521 1.00 57.94 233 ILE A C 1
ATOM 1893 O O . ILE A 1 233 ? -5.053 1.447 -9.761 1.00 57.94 233 ILE A O 1
ATOM 1897 N N . GLY A 1 234 ? -4.989 -0.249 -8.293 1.00 53.97 234 GLY A N 1
ATOM 1898 C CA . GLY A 1 234 ? -4.955 0.599 -7.124 1.00 53.97 234 GLY A CA 1
ATOM 1899 C C . GLY A 1 234 ? -3.604 1.198 -6.873 1.00 53.97 234 GLY A C 1
ATOM 1900 O O . GLY A 1 234 ? -2.609 0.485 -6.762 1.00 53.97 234 GLY A O 1
ATOM 1901 N N . VAL A 1 235 ? -3.611 2.488 -6.574 1.00 59.88 235 VAL A N 1
ATOM 1902 C CA . VAL A 1 235 ? -2.661 3.000 -5.596 1.00 59.88 235 VAL A CA 1
ATOM 1903 C C . VAL A 1 235 ? -3.024 2.336 -4.266 1.00 59.88 235 VAL A C 1
ATOM 1905 O O . VAL A 1 235 ? -4.009 2.717 -3.638 1.00 59.88 235 VAL A O 1
ATOM 1908 N N . ASN A 1 236 ? -2.282 1.292 -3.884 1.00 58.00 236 ASN A N 1
ATOM 1909 C CA . ASN A 1 236 ? -2.462 0.608 -2.606 1.00 58.00 236 ASN A CA 1
ATOM 1910 C C . ASN A 1 236 ? -2.122 1.576 -1.480 1.00 58.00 236 ASN A C 1
ATOM 1912 O O . ASN A 1 236 ? -0.949 1.810 -1.175 1.00 58.00 236 ASN A O 1
ATOM 1916 N N . LEU A 1 237 ? -3.143 2.133 -0.838 1.00 61.47 237 LEU A N 1
ATOM 1917 C CA . LEU A 1 237 ? -2.914 2.942 0.348 1.00 61.47 237 LEU A CA 1
ATOM 1918 C C . LEU A 1 237 ? -2.853 2.005 1.536 1.00 61.47 237 LEU A C 1
ATOM 1920 O O . LEU A 1 237 ? -3.859 1.518 2.045 1.00 61.47 237 LEU A O 1
ATOM 1924 N N . ASN A 1 238 ? -1.620 1.735 1.947 1.00 50.16 238 ASN A N 1
ATOM 1925 C CA . ASN A 1 238 ? -1.306 0.900 3.102 1.00 50.16 238 ASN A CA 1
ATOM 1926 C C . ASN A 1 238 ? -1.582 1.607 4.439 1.00 50.16 238 ASN A C 1
ATOM 1928 O O . ASN A 1 238 ? -1.361 1.018 5.499 1.00 50.16 238 ASN A O 1
ATOM 1932 N N . HIS A 1 239 ? -2.006 2.873 4.392 1.00 52.19 239 HIS A N 1
ATOM 1933 C CA . HIS A 1 239 ? -2.350 3.670 5.554 1.00 52.19 239 HIS A CA 1
ATOM 1934 C C . HIS A 1 239 ? -3.767 4.219 5.398 1.00 52.19 239 HIS A C 1
ATOM 1936 O O . HIS A 1 239 ? -4.024 5.057 4.534 1.00 52.19 239 HIS A O 1
ATOM 1942 N N . ILE A 1 240 ? -4.663 3.721 6.245 1.00 54.00 240 ILE A N 1
ATOM 1943 C CA . ILE A 1 240 ? -5.974 4.310 6.492 1.00 54.00 240 ILE A CA 1
ATOM 1944 C C . ILE A 1 240 ? -5.809 5.125 7.772 1.00 54.00 240 ILE A C 1
ATOM 1946 O O . ILE A 1 240 ? -5.604 4.548 8.838 1.00 54.00 240 ILE A O 1
ATOM 1950 N N . ASP A 1 241 ? -5.827 6.449 7.656 1.00 54.47 241 ASP A N 1
ATOM 1951 C CA . ASP A 1 241 ? -5.888 7.334 8.821 1.00 54.47 241 ASP A CA 1
ATOM 1952 C C . ASP A 1 241 ? -7.355 7.736 8.998 1.00 54.47 241 ASP A C 1
ATOM 1954 O O . ASP A 1 241 ? -7.865 8.570 8.246 1.00 54.47 241 ASP A O 1
ATOM 1958 N N . ASP A 1 242 ? -8.072 7.094 9.924 1.00 55.50 242 ASP A N 1
ATOM 1959 C CA . ASP A 1 242 ? -9.436 7.514 10.256 1.00 55.50 242 ASP A CA 1
ATOM 1960 C C . ASP A 1 242 ? -9.359 8.778 11.120 1.00 55.50 242 ASP A C 1
ATOM 1962 O O . ASP A 1 242 ? -9.176 8.738 12.336 1.00 55.50 242 ASP A O 1
ATOM 1966 N N . THR A 1 243 ? -9.456 9.936 10.468 1.00 53.78 243 THR A N 1
ATOM 1967 C CA . THR A 1 243 ? -9.479 11.233 11.160 1.00 53.78 243 THR A CA 1
ATOM 1968 C C . THR A 1 243 ? -10.891 11.698 11.520 1.00 53.78 243 THR A C 1
ATOM 1970 O O . THR A 1 243 ? -11.053 12.825 11.991 1.00 53.78 243 THR A O 1
ATOM 1973 N N . GLY A 1 244 ? -11.933 10.896 11.266 1.00 54.06 244 GLY A N 1
ATOM 1974 C CA . GLY A 1 244 ? -13.315 11.361 11.410 1.00 54.06 244 GLY A CA 1
ATOM 1975 C C . GLY A 1 244 ? -13.849 12.165 10.208 1.00 54.06 244 GLY A C 1
ATOM 1976 O O . GLY A 1 244 ? -14.975 12.659 10.260 1.00 54.06 244 GLY A O 1
ATOM 1977 N N . SER A 1 245 ? -13.084 12.306 9.115 1.00 63.94 245 SER A N 1
ATOM 1978 C CA . SER A 1 245 ? -13.525 13.008 7.894 1.00 63.94 245 SER A CA 1
ATOM 1979 C C . SER A 1 245 ? -14.490 12.172 7.042 1.00 63.94 245 SER A C 1
ATOM 1981 O O . SER A 1 245 ? -14.252 10.999 6.756 1.00 63.94 245 SER A O 1
ATOM 1983 N N . GLY A 1 246 ? -15.561 12.802 6.552 1.00 68.56 246 GLY A N 1
ATOM 1984 C CA . GLY A 1 246 ? -16.474 12.193 5.573 1.00 68.56 246 GLY A CA 1
ATOM 1985 C C . GLY A 1 246 ? -15.921 12.134 4.142 1.00 68.56 246 GLY A C 1
ATOM 1986 O O . GLY A 1 246 ? -16.526 11.487 3.293 1.00 68.56 246 GLY A O 1
ATOM 1987 N N . ASN A 1 247 ? -14.792 12.799 3.877 1.00 77.62 247 ASN A N 1
ATOM 1988 C CA . ASN A 1 247 ? -14.169 12.861 2.557 1.00 77.62 247 ASN A CA 1
ATOM 1989 C C . ASN A 1 247 ? -12.772 12.242 2.579 1.00 77.62 247 ASN A C 1
ATOM 1991 O O . ASN A 1 247 ? -11.977 12.531 3.480 1.00 77.62 247 ASN A O 1
ATOM 1995 N N . ILE A 1 248 ? -12.470 11.490 1.522 1.00 84.88 248 ILE A N 1
ATOM 1996 C CA . ILE A 1 248 ? -11.126 10.999 1.218 1.00 84.88 248 ILE A CA 1
ATOM 1997 C C . ILE A 1 248 ? -10.305 12.164 0.666 1.00 84.88 248 ILE A C 1
ATOM 1999 O O . ILE A 1 248 ? -10.831 12.982 -0.090 1.00 84.88 248 ILE A O 1
ATOM 2003 N N . THR A 1 249 ? -9.019 12.240 1.005 1.00 84.69 249 THR A N 1
ATOM 2004 C CA . THR A 1 249 ? -8.096 13.205 0.403 1.00 84.69 249 THR A CA 1
ATOM 2005 C C . THR A 1 249 ? -6.991 12.494 -0.383 1.00 84.69 249 THR A C 1
ATOM 2007 O O . THR A 1 249 ? -6.514 11.429 0.000 1.00 84.69 249 THR A O 1
ATOM 2010 N N . CYS A 1 250 ? -6.585 13.065 -1.515 1.00 86.19 250 CYS A N 1
ATOM 2011 C CA . CYS A 1 250 ? -5.505 12.549 -2.361 1.00 86.19 250 CYS A CA 1
ATOM 2012 C C . CYS A 1 250 ? -4.612 13.697 -2.839 1.00 86.19 250 CYS A C 1
ATOM 2014 O O . CYS A 1 250 ? -5.054 14.846 -2.909 1.00 86.19 250 CYS A O 1
ATOM 2016 N N . PHE A 1 251 ? -3.361 13.396 -3.192 1.00 87.38 251 PHE A N 1
ATOM 2017 C CA . PHE A 1 251 ? -2.525 14.351 -3.916 1.00 87.38 251 PHE A CA 1
ATOM 2018 C C . PHE A 1 251 ? -2.823 14.290 -5.414 1.00 87.38 251 PHE A C 1
ATOM 2020 O O . PHE A 1 251 ? -3.164 13.235 -5.949 1.00 87.38 251 PHE A O 1
ATOM 2027 N N . GLU A 1 252 ? -2.667 15.425 -6.088 1.00 89.75 252 GLU A N 1
ATOM 2028 C CA . GLU A 1 252 ? -2.825 15.563 -7.538 1.00 89.75 252 GLU A CA 1
ATOM 2029 C C . GLU A 1 252 ? -1.988 14.534 -8.304 1.00 89.75 252 GLU A C 1
ATOM 2031 O O . GLU A 1 252 ? -2.526 13.833 -9.155 1.00 89.75 252 GLU A O 1
ATOM 2036 N N . SER A 1 253 ? -0.723 14.330 -7.918 1.00 86.75 253 SER A N 1
ATOM 2037 C CA . SER A 1 253 ? 0.144 13.351 -8.586 1.00 86.75 253 SER A CA 1
ATOM 2038 C C . SER A 1 253 ? -0.346 11.905 -8.484 1.00 86.75 253 SER A C 1
ATOM 2040 O O . SER A 1 253 ? -0.033 11.089 -9.351 1.00 86.75 253 SER A O 1
ATOM 2042 N N . ASP A 1 254 ? -1.105 11.562 -7.444 1.00 85.06 254 ASP A N 1
ATOM 2043 C CA . ASP A 1 254 ? -1.676 10.227 -7.306 1.00 85.06 254 ASP A CA 1
ATOM 2044 C C . ASP A 1 254 ? -2.948 10.077 -8.139 1.00 85.06 254 ASP A C 1
ATOM 2046 O O . ASP A 1 254 ? -3.158 9.039 -8.766 1.00 85.06 254 ASP A O 1
ATOM 2050 N N . VAL A 1 255 ? -3.770 11.127 -8.199 1.00 88.88 255 VAL A N 1
ATOM 2051 C CA . VAL A 1 255 ? -4.921 11.184 -9.107 1.00 88.88 255 VAL A CA 1
ATOM 2052 C C . VAL A 1 255 ? -4.457 11.070 -10.555 1.00 88.88 255 VAL A C 1
ATOM 2054 O O . VAL A 1 255 ? -5.042 10.297 -11.309 1.00 88.88 255 VAL A O 1
ATOM 2057 N N . ASP A 1 256 ? -3.380 11.762 -10.926 1.00 89.31 256 ASP A N 1
ATOM 2058 C CA . ASP A 1 256 ? -2.790 11.683 -12.262 1.00 89.31 256 ASP A CA 1
ATOM 2059 C C . ASP A 1 256 ? -2.372 10.253 -12.606 1.00 89.31 256 ASP A C 1
ATOM 2061 O O . ASP A 1 256 ? -2.672 9.776 -13.699 1.00 89.31 256 ASP A O 1
ATOM 2065 N N . LYS A 1 257 ? -1.745 9.530 -11.666 1.00 85.50 257 LYS A N 1
ATOM 2066 C CA . LYS A 1 257 ? -1.415 8.106 -11.845 1.00 85.50 257 LYS A CA 1
ATOM 2067 C C . LYS A 1 257 ? -2.674 7.262 -12.033 1.00 85.50 257 LYS A C 1
ATOM 2069 O O . LYS A 1 257 ? -2.731 6.475 -12.971 1.00 85.50 257 LYS A O 1
ATOM 2074 N N . ILE A 1 258 ? -3.686 7.431 -11.179 1.00 87.38 258 ILE A N 1
ATOM 2075 C CA . ILE A 1 258 ? -4.949 6.677 -11.264 1.00 87.38 258 ILE A CA 1
ATOM 2076 C C . ILE A 1 258 ? -5.626 6.918 -12.620 1.00 87.38 258 ILE A C 1
ATOM 2078 O O . ILE A 1 258 ? -6.045 5.971 -13.285 1.00 87.38 258 ILE A O 1
ATOM 2082 N N . VAL A 1 259 ? -5.704 8.175 -13.060 1.00 88.50 259 VAL A N 1
ATOM 2083 C CA . VAL A 1 259 ? -6.290 8.557 -14.351 1.00 88.50 259 VAL A CA 1
ATOM 2084 C C . VAL A 1 259 ? -5.472 7.987 -15.507 1.00 88.50 259 VAL A C 1
ATOM 2086 O O . VAL A 1 259 ? -6.053 7.346 -16.379 1.00 88.50 259 VAL A O 1
ATOM 2089 N N . ALA A 1 260 ? -4.146 8.150 -15.490 1.00 87.12 260 ALA A N 1
ATOM 2090 C CA . ALA A 1 260 ? -3.256 7.645 -16.535 1.00 87.12 260 ALA A CA 1
ATOM 2091 C C . ALA A 1 260 ? -3.367 6.126 -16.695 1.00 87.12 260 ALA A C 1
ATOM 2093 O O . ALA A 1 260 ? -3.478 5.632 -17.813 1.00 87.12 260 ALA A O 1
ATOM 2094 N N . ILE A 1 261 ? -3.396 5.393 -15.581 1.00 82.12 261 ILE A N 1
ATOM 2095 C CA . ILE A 1 261 ? -3.500 3.935 -15.595 1.00 82.12 261 ILE A CA 1
ATOM 2096 C C . ILE A 1 261 ? -4.894 3.477 -16.039 1.00 82.12 261 ILE A C 1
ATOM 2098 O O . ILE A 1 261 ? -5.027 2.519 -16.796 1.00 82.12 261 ILE A O 1
ATOM 2102 N N . SER A 1 262 ? -5.944 4.153 -15.575 1.00 84.44 262 SER A N 1
ATOM 2103 C CA . SER A 1 262 ? -7.314 3.788 -15.940 1.00 84.44 262 SER A CA 1
ATOM 2104 C C . SER A 1 262 ? -7.672 4.110 -17.393 1.00 84.44 262 SER A C 1
ATOM 2106 O O . SER A 1 262 ? -8.640 3.560 -17.909 1.00 84.44 262 SER A O 1
ATOM 2108 N N . GLY A 1 263 ? -6.957 5.045 -18.029 1.00 85.44 263 GLY A N 1
ATOM 2109 C CA . GLY A 1 263 ? -7.316 5.600 -19.336 1.00 85.44 263 GLY A CA 1
ATOM 2110 C C . GLY A 1 263 ? -8.620 6.411 -19.335 1.00 85.44 263 GLY A C 1
ATOM 2111 O O . GLY A 1 263 ? -9.069 6.860 -20.388 1.00 85.44 263 GLY A O 1
ATOM 2112 N N . VAL A 1 264 ? -9.242 6.620 -18.169 1.00 90.06 264 VAL A N 1
ATOM 2113 C CA . VAL A 1 264 ? -10.539 7.285 -18.017 1.00 90.06 264 VAL A CA 1
ATOM 2114 C C . VAL A 1 264 ? -10.378 8.493 -17.105 1.00 90.06 264 VAL A C 1
ATOM 2116 O O . VAL A 1 264 ? -9.789 8.418 -16.029 1.00 90.06 264 VAL A O 1
ATOM 2119 N N . LYS A 1 265 ? -10.932 9.636 -17.514 1.00 92.25 265 LYS A N 1
ATOM 2120 C CA . LYS A 1 265 ? -10.905 10.856 -16.704 1.00 92.25 265 LYS A CA 1
ATOM 2121 C C . LYS A 1 265 ? -11.818 10.710 -15.484 1.00 92.25 265 LYS A C 1
ATOM 2123 O O . LYS A 1 265 ? -12.986 10.354 -15.624 1.00 92.25 265 LYS A O 1
ATOM 2128 N N . ALA A 1 266 ? -11.315 11.053 -14.299 1.00 93.00 266 ALA A N 1
ATOM 2129 C CA . ALA A 1 266 ? -12.134 11.087 -13.091 1.00 93.00 266 ALA A CA 1
ATOM 2130 C C . ALA A 1 266 ? -13.247 12.158 -13.205 1.00 93.00 266 ALA A C 1
ATOM 2132 O O . ALA A 1 266 ? -12.953 13.298 -13.587 1.00 93.00 266 ALA A O 1
ATOM 2133 N N . PRO A 1 267 ? -14.515 11.836 -12.879 1.00 96.12 267 PRO A N 1
ATOM 2134 C CA . PRO A 1 267 ? -15.59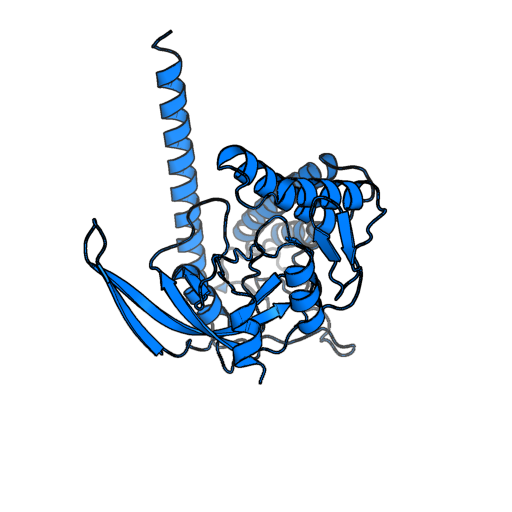9 12.812 -12.872 1.00 96.12 267 PRO A CA 1
ATOM 2135 C C . PRO A 1 267 ? -15.340 13.936 -11.869 1.00 96.12 267 PRO A C 1
ATOM 2137 O O . PRO A 1 267 ? -15.044 13.689 -10.701 1.00 96.12 267 PRO A O 1
ATOM 2140 N N . PHE A 1 268 ? -15.485 15.178 -12.321 1.00 95.81 268 PHE A N 1
ATOM 2141 C CA . PHE A 1 268 ? -15.430 16.354 -11.459 1.00 95.81 268 PHE A CA 1
ATOM 2142 C C . PHE A 1 268 ? -16.748 16.520 -10.690 1.00 95.81 268 PHE A C 1
ATOM 2144 O O . PHE A 1 268 ? -17.820 16.381 -11.278 1.00 95.81 268 PHE A O 1
ATOM 2151 N N . CYS A 1 269 ? -16.666 16.861 -9.402 1.00 92.88 269 CYS A N 1
ATOM 2152 C CA . CYS A 1 269 ? -17.822 17.207 -8.574 1.00 92.88 269 CYS A CA 1
ATOM 2153 C C . CYS A 1 269 ? -17.953 18.719 -8.381 1.00 92.88 269 CYS A C 1
ATOM 2155 O O . CYS A 1 269 ? -18.906 19.327 -8.862 1.00 92.88 269 CYS A O 1
ATOM 2157 N N . PHE A 1 270 ? -17.027 19.326 -7.636 1.00 94.25 270 PHE A N 1
ATOM 2158 C CA . PHE A 1 270 ? -17.062 20.753 -7.309 1.00 94.25 270 PHE A CA 1
ATOM 2159 C C . PHE A 1 270 ? -15.679 21.263 -6.892 1.00 94.25 270 PHE A C 1
ATOM 2161 O O . PHE A 1 270 ? -14.780 20.481 -6.585 1.00 94.25 270 PHE A O 1
ATOM 2168 N N . THR A 1 271 ? -15.528 22.585 -6.833 1.00 94.88 271 THR A N 1
ATOM 2169 C CA . THR A 1 271 ? -14.329 23.256 -6.318 1.00 94.88 271 THR A CA 1
ATOM 2170 C C . THR A 1 271 ? -14.637 23.871 -4.958 1.00 94.88 271 THR A C 1
ATOM 2172 O O . THR A 1 271 ? -15.592 24.635 -4.825 1.00 94.88 271 THR A O 1
ATOM 2175 N N . GLY A 1 272 ? -13.837 23.539 -3.946 1.00 90.50 272 GLY A N 1
ATOM 2176 C CA . GLY A 1 272 ? -13.896 24.129 -2.613 1.00 90.50 272 GLY A CA 1
ATOM 2177 C C . GLY A 1 272 ? -12.780 25.150 -2.408 1.00 90.50 272 GLY A C 1
ATOM 2178 O O . GLY A 1 272 ? -11.645 24.925 -2.827 1.00 90.50 272 GLY A O 1
ATOM 2179 N N . VAL A 1 273 ? -13.087 26.257 -1.733 1.00 90.94 273 VAL A N 1
ATOM 2180 C CA . VAL A 1 273 ? -12.095 27.262 -1.329 1.00 90.94 273 VAL A CA 1
ATOM 2181 C C . VAL A 1 273 ? -12.055 27.321 0.192 1.00 90.94 273 VAL A C 1
ATOM 2183 O O . VAL A 1 273 ? -13.071 27.588 0.830 1.00 90.94 273 VAL A O 1
ATOM 2186 N N . ALA A 1 274 ? -10.885 27.071 0.771 1.00 86.81 274 ALA A N 1
ATOM 2187 C CA . ALA A 1 274 ? -10.644 27.179 2.202 1.00 86.81 274 ALA A CA 1
ATOM 2188 C C . ALA A 1 274 ? -9.689 28.341 2.475 1.00 86.81 274 ALA A C 1
ATOM 2190 O O . ALA A 1 274 ? -8.579 28.378 1.949 1.00 86.81 274 ALA A O 1
ATOM 2191 N N . ARG A 1 275 ? -10.091 29.288 3.325 1.00 90.06 275 ARG A N 1
ATOM 2192 C CA . ARG A 1 275 ? -9.211 30.385 3.735 1.00 90.06 275 ARG A CA 1
ATOM 2193 C C . ARG A 1 275 ? -8.271 29.910 4.837 1.00 90.06 275 ARG A C 1
ATOM 2195 O O . ARG A 1 275 ? -8.717 29.546 5.922 1.00 90.06 275 ARG A O 1
ATOM 2202 N N . THR A 1 276 ? -6.974 29.933 4.565 1.00 87.75 276 THR A N 1
ATOM 2203 C CA . THR A 1 276 ? -5.920 29.599 5.531 1.00 87.75 276 THR A CA 1
ATOM 2204 C C . THR A 1 276 ? -5.148 30.852 5.939 1.00 87.75 276 THR A C 1
ATOM 2206 O O . THR A 1 276 ? -5.308 31.918 5.346 1.00 87.75 276 THR A O 1
ATOM 2209 N N . VAL A 1 277 ? -4.258 30.729 6.929 1.00 87.56 277 VAL A N 1
ATOM 2210 C CA . VAL A 1 277 ? -3.339 31.818 7.316 1.00 87.56 277 VAL A CA 1
ATOM 2211 C C . VAL A 1 277 ? -2.417 32.219 6.151 1.00 87.56 277 VAL A C 1
ATOM 2213 O O . VAL A 1 277 ? -1.990 33.366 6.074 1.00 87.56 277 VAL A O 1
ATOM 2216 N N . GLY A 1 278 ? -2.146 31.296 5.219 1.00 90.44 278 GLY A N 1
ATOM 2217 C CA . GLY A 1 278 ? -1.351 31.539 4.011 1.00 90.44 278 GLY A CA 1
ATOM 2218 C C . GLY A 1 278 ? -2.149 32.049 2.806 1.00 90.44 278 GLY A C 1
ATOM 2219 O O . GLY A 1 278 ? -1.577 32.163 1.726 1.00 90.44 278 GLY A O 1
ATOM 2220 N N . GLY A 1 279 ? -3.445 32.338 2.967 1.00 92.19 279 GLY A N 1
ATOM 2221 C CA . GLY A 1 279 ? -4.347 32.733 1.885 1.00 92.19 279 GLY A CA 1
ATOM 2222 C C . GLY A 1 279 ? -5.369 31.656 1.522 1.00 92.19 279 GLY A C 1
ATOM 2223 O O . GLY A 1 279 ? -5.518 30.644 2.216 1.00 92.19 279 GLY A O 1
ATOM 2224 N N . ASP A 1 280 ? -6.109 31.905 0.446 1.00 91.94 280 ASP A N 1
ATOM 2225 C CA . ASP A 1 280 ? -7.155 31.006 -0.031 1.00 91.94 280 ASP A CA 1
ATOM 2226 C C . ASP A 1 280 ? -6.523 29.779 -0.715 1.00 91.94 280 ASP A C 1
ATOM 2228 O O . ASP A 1 280 ? -5.758 29.894 -1.672 1.00 91.94 280 ASP A O 1
ATOM 2232 N N . VAL A 1 281 ? -6.843 28.591 -0.206 1.00 87.06 281 VAL A N 1
ATOM 2233 C CA . VAL A 1 281 ? -6.447 27.300 -0.768 1.00 87.06 281 VAL A CA 1
ATOM 2234 C C . VAL A 1 281 ? -7.623 26.749 -1.554 1.00 87.06 281 VAL A C 1
ATOM 2236 O O . VAL A 1 281 ? -8.699 26.502 -1.006 1.00 87.06 281 VAL A O 1
ATOM 2239 N N . VAL A 1 282 ? -7.406 26.552 -2.849 1.00 89.56 282 VAL A N 1
ATOM 2240 C CA . VAL A 1 282 ? -8.377 25.925 -3.742 1.00 89.56 282 VAL A CA 1
ATOM 2241 C C . VAL A 1 282 ? -8.139 24.420 -3.734 1.00 89.56 282 VAL A C 1
ATOM 2243 O O . VAL A 1 282 ? -7.014 23.958 -3.906 1.00 89.56 282 VAL A O 1
ATOM 2246 N N . SER A 1 283 ? -9.206 23.659 -3.533 1.00 90.81 283 SER A N 1
ATOM 2247 C CA . SER A 1 283 ? -9.216 22.200 -3.628 1.00 90.81 283 SER A CA 1
ATOM 2248 C C . SER A 1 283 ? -10.302 21.779 -4.605 1.00 90.81 283 SER A C 1
ATOM 2250 O O . SER A 1 283 ? -11.377 22.381 -4.643 1.00 90.81 283 SER A O 1
ATOM 2252 N N . ILE A 1 284 ? -10.024 20.768 -5.420 1.00 94.94 284 ILE A N 1
ATOM 2253 C CA . ILE A 1 284 ? -11.027 20.188 -6.314 1.00 94.94 284 ILE A CA 1
ATOM 2254 C C . ILE A 1 284 ? -11.522 18.885 -5.705 1.00 94.94 284 ILE A C 1
ATOM 2256 O O . ILE A 1 284 ? -10.739 18.122 -5.151 1.00 94.94 284 ILE A O 1
ATOM 2260 N N . THR A 1 285 ? -12.814 18.622 -5.818 1.00 95.00 285 THR A N 1
ATOM 2261 C CA . THR A 1 285 ? -13.399 17.338 -5.444 1.00 95.00 285 THR A CA 1
ATOM 2262 C C . THR A 1 285 ? -13.750 16.589 -6.718 1.00 95.00 285 THR A C 1
ATOM 2264 O O . THR A 1 285 ? -14.480 17.107 -7.568 1.00 95.00 285 THR A O 1
ATOM 2267 N N . ILE A 1 286 ? -13.248 15.367 -6.841 1.00 95.38 286 ILE A N 1
ATOM 2268 C CA . ILE A 1 286 ? -13.573 14.424 -7.916 1.00 95.38 286 ILE A CA 1
ATOM 2269 C C . ILE A 1 286 ? -14.303 13.208 -7.342 1.00 95.38 286 ILE A C 1
ATOM 2271 O O . ILE A 1 286 ? -14.386 13.053 -6.125 1.00 95.38 286 ILE A O 1
ATOM 2275 N N . VAL A 1 287 ? -14.818 12.334 -8.202 1.00 95.06 287 VAL A N 1
ATOM 2276 C CA . VAL A 1 287 ? -15.341 11.022 -7.797 1.00 95.06 287 VAL A CA 1
ATOM 2277 C C . VAL A 1 287 ? -14.371 9.936 -8.213 1.00 95.06 287 VAL A C 1
ATOM 2279 O O . VAL A 1 287 ? -14.052 9.811 -9.394 1.00 95.06 287 VAL A O 1
ATOM 2282 N N . LEU A 1 288 ? -13.966 9.114 -7.251 1.00 92.81 288 LEU A N 1
ATOM 2283 C CA . LEU A 1 288 ? -13.273 7.854 -7.501 1.00 92.81 288 LEU A CA 1
ATOM 2284 C C . LEU A 1 288 ? -14.132 6.693 -7.004 1.00 92.81 288 LEU A C 1
ATOM 2286 O O . LEU A 1 288 ? -14.951 6.853 -6.101 1.00 92.81 288 LEU A O 1
ATOM 2290 N N . GLU A 1 289 ? -13.964 5.524 -7.609 1.00 91.88 289 GLU A N 1
ATOM 2291 C CA . GLU A 1 289 ? -14.446 4.279 -7.027 1.00 91.88 289 GLU A CA 1
ATOM 2292 C C . GLU A 1 289 ? -13.379 3.727 -6.088 1.00 91.88 289 GLU A C 1
ATOM 2294 O O . GLU A 1 289 ? -12.194 3.706 -6.428 1.00 91.88 289 GLU A O 1
ATOM 2299 N N . VAL A 1 290 ? -13.810 3.306 -4.902 1.00 88.81 290 VAL A N 1
ATOM 2300 C CA . VAL A 1 290 ? -12.941 2.827 -3.829 1.00 88.81 290 VAL A CA 1
ATOM 2301 C C . VAL A 1 290 ? -13.435 1.474 -3.349 1.00 88.81 290 VAL A C 1
ATOM 2303 O O . VAL A 1 290 ? -14.641 1.265 -3.182 1.00 88.81 290 VAL A O 1
ATOM 2306 N N . ALA A 1 291 ? -12.498 0.565 -3.123 1.00 86.50 291 ALA A N 1
ATOM 2307 C CA . ALA A 1 291 ? -12.742 -0.701 -2.457 1.00 86.50 291 ALA A CA 1
ATOM 2308 C C . ALA A 1 291 ? -11.599 -0.999 -1.487 1.00 86.50 291 ALA A C 1
ATOM 2310 O O . ALA A 1 291 ? -10.449 -0.631 -1.731 1.00 86.50 291 ALA A O 1
ATOM 2311 N N . LEU A 1 292 ? -11.908 -1.695 -0.399 1.00 81.56 292 LEU A N 1
ATOM 2312 C CA . LEU A 1 292 ? -10.891 -2.439 0.323 1.00 81.56 292 LEU A CA 1
ATOM 2313 C C . LEU A 1 292 ? -10.537 -3.645 -0.535 1.00 81.56 292 LEU A C 1
ATOM 2315 O O . LEU A 1 292 ? -11.428 -4.387 -0.948 1.00 81.56 292 LEU A O 1
ATOM 2319 N N . VAL A 1 293 ? -9.256 -3.831 -0.811 1.00 78.38 293 VAL A N 1
ATOM 2320 C CA . VAL A 1 293 ? -8.745 -5.024 -1.471 1.00 78.38 293 VAL A CA 1
ATOM 2321 C C . VAL A 1 293 ? -7.919 -5.841 -0.506 1.00 78.38 293 VAL A C 1
ATOM 2323 O O . VAL A 1 293 ? -7.281 -5.340 0.426 1.00 78.38 293 VAL A O 1
ATOM 2326 N N . GLY A 1 294 ? -7.993 -7.139 -0.733 1.00 71.00 294 GLY A N 1
ATOM 2327 C CA . GLY A 1 294 ? -7.179 -8.099 -0.048 1.00 71.00 294 GLY A CA 1
ATOM 2328 C C . GLY A 1 294 ? -5.761 -8.092 -0.616 1.00 71.00 294 GLY A C 1
ATOM 2329 O O . GLY A 1 294 ? -5.478 -7.520 -1.669 1.00 71.00 294 GLY A O 1
ATOM 2330 N N . PRO A 1 295 ? -4.862 -8.803 0.063 1.00 61.31 295 PRO A N 1
ATOM 2331 C CA . PRO A 1 295 ? -3.534 -9.154 -0.427 1.00 61.31 295 PRO A CA 1
ATOM 2332 C C . PRO A 1 295 ? -3.426 -9.676 -1.860 1.00 61.31 295 PRO A C 1
ATOM 2334 O O . PRO A 1 295 ? -2.401 -9.507 -2.505 1.00 61.31 295 PRO A O 1
ATOM 2337 N N . ASP A 1 296 ? -4.452 -10.388 -2.314 1.00 63.81 296 ASP A N 1
ATOM 2338 C CA . ASP A 1 296 ? -4.566 -10.989 -3.642 1.00 63.81 296 ASP A CA 1
ATOM 2339 C C . ASP A 1 296 ? -4.987 -9.978 -4.718 1.00 63.81 296 ASP A C 1
ATOM 2341 O O . ASP A 1 296 ? -5.169 -10.349 -5.873 1.00 63.81 296 ASP A O 1
ATOM 2345 N N . GLY A 1 297 ? -5.176 -8.711 -4.342 1.00 73.56 297 GLY A N 1
ATOM 2346 C CA . GLY A 1 297 ? -5.697 -7.667 -5.216 1.00 73.56 297 GLY A CA 1
ATOM 2347 C C . GLY A 1 297 ? -7.203 -7.771 -5.458 1.00 73.56 297 GLY A C 1
ATOM 2348 O O . GLY A 1 297 ? -7.759 -6.919 -6.151 1.00 73.56 297 GLY A O 1
ATOM 2349 N N . ASN A 1 298 ? -7.885 -8.766 -4.881 1.00 78.00 298 ASN A N 1
ATOM 2350 C CA . ASN A 1 298 ? -9.325 -8.906 -5.034 1.00 78.00 298 ASN A CA 1
ATOM 2351 C C . ASN A 1 298 ? -10.054 -7.948 -4.100 1.00 78.00 298 ASN A C 1
ATOM 2353 O O . ASN A 1 298 ? -9.698 -7.782 -2.932 1.00 78.00 298 ASN A O 1
ATOM 2357 N N . ALA A 1 299 ? -11.120 -7.341 -4.614 1.00 81.06 299 ALA A N 1
ATOM 2358 C CA . ALA A 1 299 ? -11.989 -6.485 -3.825 1.00 81.06 299 ALA A CA 1
ATOM 2359 C C . ALA A 1 299 ? -12.687 -7.298 -2.729 1.00 81.06 299 ALA A C 1
ATOM 2361 O O . ALA A 1 299 ? -13.377 -8.287 -2.980 1.00 81.06 299 ALA A O 1
ATOM 2362 N N . VAL A 1 300 ? -12.473 -6.860 -1.498 1.00 76.94 300 VAL A N 1
ATOM 2363 C CA . VAL A 1 300 ? -13.045 -7.412 -0.276 1.00 76.94 300 VAL A CA 1
ATOM 2364 C C . VAL A 1 300 ? -14.362 -6.709 0.050 1.00 76.94 300 VAL A C 1
ATOM 2366 O O . VAL A 1 300 ? -15.298 -7.349 0.524 1.00 76.94 300 VAL A O 1
ATOM 2369 N N . THR A 1 301 ? -14.460 -5.417 -0.271 1.00 81.25 301 THR A N 1
ATOM 2370 C CA . THR A 1 301 ? -15.724 -4.671 -0.298 1.00 81.25 301 THR A CA 1
ATOM 2371 C C . THR A 1 301 ? -16.189 -4.465 -1.732 1.00 81.25 301 THR A C 1
ATOM 2373 O O . THR A 1 301 ? -15.399 -4.503 -2.675 1.00 81.25 301 THR A O 1
ATOM 2376 N N . GLN A 1 302 ? -17.472 -4.157 -1.908 1.00 85.25 302 GLN A N 1
ATOM 2377 C CA . GLN A 1 302 ? -17.945 -3.645 -3.189 1.00 85.25 302 GLN A CA 1
ATOM 2378 C C . GLN A 1 302 ? -17.254 -2.320 -3.539 1.00 85.25 302 GLN A C 1
ATOM 2380 O O . GLN A 1 302 ? -16.962 -1.497 -2.665 1.00 85.25 302 GLN A O 1
ATOM 2385 N N . TRP A 1 303 ? -17.020 -2.110 -4.833 1.00 88.94 303 TRP A N 1
ATOM 2386 C CA . TRP A 1 303 ? -16.593 -0.814 -5.343 1.00 88.94 303 TRP A CA 1
ATOM 2387 C C . TRP A 1 303 ? -17.709 0.197 -5.124 1.00 88.94 303 TRP A C 1
ATOM 2389 O O . TRP A 1 303 ? -18.821 0.026 -5.620 1.00 88.94 303 TRP A O 1
ATOM 2399 N N . SER A 1 304 ? -17.405 1.253 -4.384 1.00 90.00 304 SER A N 1
ATOM 2400 C CA . SER A 1 304 ? -18.350 2.324 -4.074 1.00 90.00 304 SER A CA 1
ATOM 2401 C C . SER A 1 304 ? -17.789 3.653 -4.556 1.00 90.00 304 SER A C 1
ATOM 2403 O O . SER A 1 304 ? -16.576 3.833 -4.620 1.00 90.00 304 SER A O 1
ATOM 2405 N N . ARG A 1 305 ? -18.658 4.585 -4.955 1.00 92.50 305 ARG A N 1
ATOM 2406 C CA . ARG A 1 305 ? -18.243 5.910 -5.431 1.00 92.50 305 ARG A CA 1
ATOM 2407 C C . ARG A 1 305 ? -18.057 6.852 -4.255 1.00 92.50 305 ARG A C 1
ATOM 2409 O O . ARG A 1 305 ? -18.951 6.980 -3.424 1.00 92.50 305 ARG A O 1
ATOM 2416 N N . TRP A 1 306 ? -16.929 7.547 -4.234 1.00 91.50 306 TRP A N 1
ATOM 2417 C CA . TRP A 1 306 ? -16.559 8.447 -3.154 1.00 91.50 306 TRP A CA 1
ATOM 2418 C C . TRP A 1 306 ? -16.119 9.809 -3.665 1.00 91.50 306 TRP A C 1
ATOM 2420 O O . TRP A 1 306 ? -15.350 9.874 -4.629 1.00 91.50 306 TRP A O 1
ATOM 2430 N N . PRO A 1 307 ? -16.552 10.898 -3.006 1.00 92.31 307 PRO A N 1
ATOM 2431 C CA . PRO A 1 307 ? -15.941 12.197 -3.204 1.00 92.31 307 PRO A CA 1
ATOM 2432 C C . PRO A 1 307 ? -14.514 12.178 -2.644 1.00 92.31 307 PRO A C 1
ATOM 2434 O O . PRO A 1 307 ? -14.283 11.848 -1.478 1.00 92.31 307 PRO A O 1
ATOM 2437 N N . VAL A 1 308 ? -13.560 12.550 -3.490 1.00 91.25 308 VAL A N 1
ATOM 2438 C CA . VAL A 1 308 ? -12.139 12.637 -3.161 1.00 91.25 308 VAL A CA 1
ATOM 2439 C C . VAL A 1 308 ? -11.682 14.073 -3.352 1.00 91.25 308 VAL A C 1
ATOM 2441 O O . VAL A 1 308 ? -11.748 14.610 -4.458 1.00 91.25 308 VAL A O 1
ATOM 2444 N N . VAL A 1 309 ? -11.229 14.700 -2.270 1.00 92.25 309 VAL A N 1
ATOM 2445 C CA . VAL A 1 309 ? -10.651 16.045 -2.283 1.00 92.25 309 VAL A CA 1
ATOM 2446 C C . VAL A 1 309 ? -9.193 15.944 -2.716 1.00 92.25 309 VAL A C 1
ATOM 2448 O O . VAL A 1 309 ? -8.385 15.260 -2.091 1.00 92.25 309 VAL A O 1
ATOM 2451 N N . VAL A 1 310 ? -8.849 16.637 -3.791 1.00 91.62 310 VAL A N 1
ATOM 2452 C CA . VAL A 1 310 ? -7.511 16.638 -4.372 1.00 91.62 310 VAL A CA 1
ATOM 2453 C C . VAL A 1 310 ? -6.759 17.873 -3.901 1.00 91.62 310 VAL A C 1
ATOM 2455 O O . VAL A 1 310 ? -7.211 19.010 -4.075 1.00 91.62 310 VAL A O 1
ATOM 2458 N N . HIS A 1 311 ? -5.592 17.639 -3.315 1.00 87.94 311 HIS A N 1
ATOM 2459 C CA . HIS A 1 311 ? -4.634 18.672 -2.952 1.00 87.94 311 HIS A CA 1
ATOM 2460 C C . HIS A 1 311 ? -3.516 18.729 -3.993 1.00 87.94 311 HIS A C 1
ATOM 2462 O O . HIS A 1 311 ? -2.973 17.694 -4.378 1.00 87.94 311 HIS A O 1
ATOM 2468 N N . GLY A 1 312 ? -3.155 19.937 -4.427 1.00 86.69 312 GLY A N 1
ATOM 2469 C CA . GLY A 1 312 ? -2.065 20.126 -5.385 1.00 86.69 312 GLY A CA 1
ATOM 2470 C C . GLY A 1 312 ? -0.726 19.588 -4.870 1.00 86.69 312 GLY A C 1
ATOM 2471 O O . GLY A 1 312 ? -0.429 19.663 -3.673 1.00 86.69 312 GLY A O 1
ATOM 2472 N N . GLY A 1 313 ? 0.099 19.084 -5.789 1.00 85.38 313 GLY A N 1
ATOM 2473 C CA . GLY A 1 313 ? 1.458 18.612 -5.509 1.00 85.38 313 GLY A CA 1
ATOM 2474 C C . GLY A 1 313 ? 1.622 17.090 -5.458 1.00 85.38 313 GLY A C 1
ATOM 2475 O O . GLY A 1 313 ? 0.833 16.331 -6.013 1.00 85.38 313 GLY A O 1
ATOM 2476 N N . THR A 1 314 ? 2.711 16.648 -4.821 1.00 78.06 314 THR A N 1
ATOM 2477 C CA . THR A 1 314 ? 3.080 15.232 -4.683 1.00 78.06 314 THR A CA 1
ATOM 2478 C C . THR A 1 314 ? 3.493 14.930 -3.252 1.00 78.06 314 THR A C 1
ATOM 2480 O O . THR A 1 314 ? 4.080 15.786 -2.585 1.00 78.06 314 THR A O 1
ATOM 2483 N N . ALA A 1 315 ? 3.266 13.700 -2.793 1.00 66.00 315 ALA A N 1
ATOM 2484 C CA . ALA A 1 315 ? 3.852 13.235 -1.545 1.00 66.00 315 ALA A CA 1
ATOM 2485 C C . ALA A 1 315 ? 5.391 13.261 -1.665 1.00 66.00 315 ALA A C 1
ATOM 2487 O O . ALA A 1 315 ? 5.986 12.471 -2.393 1.00 66.00 315 ALA A O 1
ATOM 2488 N N . SER A 1 316 ? 6.054 14.222 -1.015 1.00 42.62 316 SER A N 1
ATOM 2489 C CA . SER A 1 316 ? 7.516 14.325 -1.008 1.00 42.62 316 SER A CA 1
ATOM 2490 C C . SER A 1 316 ? 8.082 13.663 0.253 1.00 42.62 316 SER A C 1
ATOM 2492 O O . SER A 1 316 ? 8.101 14.272 1.322 1.00 42.62 316 SER A O 1
ATOM 2494 N N . GLY A 1 317 ? 8.540 12.416 0.141 1.00 44.25 317 GLY A N 1
ATOM 2495 C CA . GLY A 1 317 ? 9.135 11.632 1.234 1.00 44.25 317 GLY A CA 1
ATOM 2496 C C . GLY A 1 317 ? 8.785 10.149 1.105 1.00 44.25 317 GLY A C 1
ATOM 2497 O O . GLY A 1 317 ? 7.931 9.816 0.298 1.00 44.25 317 GLY A O 1
ATOM 2498 N N . GLN A 1 318 ? 9.407 9.269 1.902 1.00 36.81 318 GLN A N 1
ATOM 2499 C CA . GLN A 1 318 ? 9.216 7.795 1.928 1.00 36.81 318 GLN A CA 1
ATOM 2500 C C . GLN A 1 318 ? 7.774 7.304 2.244 1.00 36.81 318 GLN A C 1
ATOM 2502 O O . GLN A 1 318 ? 7.565 6.170 2.660 1.00 36.81 318 GLN A O 1
ATOM 2507 N N . SER A 1 319 ? 6.776 8.164 2.075 1.00 39.34 319 SER A N 1
ATOM 2508 C CA . SER A 1 319 ? 5.343 7.911 2.152 1.00 39.34 319 SER A CA 1
ATOM 2509 C C . SER A 1 319 ? 4.777 8.126 0.742 1.00 39.34 319 SER A C 1
ATOM 2511 O O . SER A 1 319 ? 4.130 9.136 0.482 1.00 39.34 319 SER A O 1
ATOM 2513 N N . GLU A 1 320 ? 5.065 7.215 -0.188 1.00 32.09 320 GLU A N 1
ATOM 2514 C CA . GLU A 1 320 ? 4.668 7.293 -1.610 1.00 32.09 320 GLU A CA 1
ATOM 2515 C C . GLU A 1 320 ? 3.170 7.046 -1.879 1.00 32.09 320 GLU A C 1
ATOM 2517 O O . GLU A 1 320 ? 2.782 6.601 -2.955 1.00 32.09 320 GLU A O 1
ATOM 2522 N N . THR A 1 321 ? 2.297 7.313 -0.917 1.00 40.09 321 THR A N 1
ATOM 2523 C CA . THR A 1 321 ? 0.887 6.927 -1.008 1.00 40.09 321 THR A CA 1
ATOM 2524 C C . THR A 1 321 ? -0.010 8.063 -0.554 1.00 40.09 321 THR A C 1
ATOM 2526 O O . THR A 1 321 ? 0.285 8.715 0.454 1.00 40.09 321 THR A O 1
ATOM 2529 N N . CYS A 1 322 ? -1.123 8.267 -1.272 1.00 40.22 322 CYS A N 1
ATOM 2530 C CA . CYS A 1 322 ? -2.215 9.121 -0.820 1.00 40.22 322 CYS A CA 1
ATOM 2531 C C . CYS A 1 322 ? -2.535 8.848 0.655 1.00 40.22 322 CYS A C 1
ATOM 2533 O O . CYS A 1 322 ? -2.483 7.716 1.141 1.00 40.22 322 CYS A O 1
ATOM 2535 N N . ARG A 1 323 ? -2.955 9.880 1.375 1.00 44.41 323 ARG A N 1
ATOM 2536 C CA . ARG A 1 323 ? -3.590 9.686 2.675 1.00 44.41 323 ARG A CA 1
ATOM 2537 C C . ARG A 1 323 ? -5.080 9.542 2.447 1.00 44.41 323 ARG A C 1
ATOM 2539 O O . ARG A 1 323 ? -5.799 10.526 2.551 1.00 44.41 323 ARG A O 1
ATOM 2546 N N . ALA A 1 324 ? -5.550 8.338 2.130 1.00 42.66 324 ALA A N 1
ATOM 2547 C CA . ALA A 1 324 ? -6.987 8.137 2.161 1.00 42.66 324 ALA A CA 1
ATOM 2548 C C . ALA A 1 324 ? -7.453 8.128 3.603 1.00 42.66 324 ALA A C 1
ATOM 2550 O O . ALA A 1 324 ? -7.177 7.219 4.386 1.00 42.66 324 ALA A O 1
ATOM 2551 N N . ILE A 1 325 ? -8.157 9.196 3.919 1.00 51.00 325 ILE A N 1
ATOM 2552 C CA . ILE A 1 325 ? -8.844 9.367 5.173 1.00 51.00 325 ILE A CA 1
ATOM 2553 C C . ILE A 1 325 ? -10.232 8.769 4.977 1.00 51.00 325 ILE A C 1
ATOM 2555 O O . ILE A 1 325 ? -11.064 9.349 4.280 1.00 51.00 325 ILE A O 1
ATOM 2559 N N . LEU A 1 326 ? -10.466 7.587 5.539 1.00 44.22 326 LEU A N 1
ATOM 2560 C CA . LEU A 1 326 ? -11.788 6.971 5.553 1.00 44.22 326 LEU A CA 1
ATOM 2561 C C . LEU A 1 326 ? -12.336 6.987 6.964 1.00 44.22 326 LEU A C 1
ATOM 2563 O O . LEU A 1 326 ? -11.687 6.495 7.878 1.00 44.22 326 LEU A O 1
ATOM 2567 N N . THR A 1 327 ? -13.563 7.477 7.098 1.00 43.31 327 THR A N 1
ATOM 2568 C CA . THR A 1 327 ? -14.388 7.165 8.258 1.00 43.31 327 THR A CA 1
ATOM 2569 C C . THR A 1 327 ? -15.082 5.837 8.059 1.00 43.31 327 THR A C 1
ATOM 2571 O O . THR A 1 327 ? -15.697 5.592 7.017 1.00 43.31 327 THR A O 1
ATOM 2574 N N . THR A 1 328 ? -15.090 5.021 9.108 1.00 43.47 328 THR A N 1
ATOM 2575 C CA . THR A 1 328 ? -15.983 3.853 9.222 1.00 43.47 328 THR A CA 1
ATOM 2576 C C . THR A 1 328 ? -17.446 4.213 8.904 1.00 43.47 328 THR A C 1
ATOM 2578 O O . THR A 1 328 ? -18.141 3.469 8.217 1.00 43.47 328 THR A O 1
ATOM 2581 N N . ASN A 1 329 ? -17.894 5.416 9.287 1.00 41.19 329 ASN A N 1
ATOM 2582 C CA . ASN A 1 329 ? -19.236 5.929 8.981 1.00 41.19 329 ASN A CA 1
ATOM 2583 C C . ASN A 1 329 ? -19.504 6.197 7.485 1.00 41.19 329 ASN A C 1
ATOM 2585 O O . ASN A 1 329 ? -20.659 6.143 7.062 1.00 41.19 329 ASN A O 1
ATOM 2589 N N . GLY A 1 330 ? -18.486 6.512 6.678 1.00 46.62 330 GLY A N 1
ATOM 2590 C CA . GLY A 1 330 ? -18.666 6.756 5.246 1.00 46.62 330 GLY A CA 1
ATOM 2591 C C . GLY A 1 330 ? -18.887 5.465 4.446 1.00 46.62 330 GLY A C 1
ATOM 2592 O O . GLY A 1 330 ? -19.705 5.453 3.528 1.00 46.62 330 GLY A O 1
ATOM 2593 N N . ILE A 1 331 ? -18.207 4.371 4.823 1.00 47.25 331 ILE A N 1
ATOM 2594 C CA . ILE A 1 331 ? -18.293 3.067 4.132 1.00 47.25 331 ILE A CA 1
ATOM 2595 C C . ILE A 1 331 ? -19.726 2.527 4.183 1.00 47.25 331 ILE A C 1
ATOM 2597 O O . ILE A 1 331 ? -20.241 1.984 3.203 1.00 47.25 331 ILE A O 1
ATOM 2601 N N . HIS A 1 332 ? -20.426 2.783 5.287 1.00 44.84 332 HIS A N 1
ATOM 2602 C CA . HIS A 1 332 ? -21.812 2.364 5.466 1.00 44.84 332 HIS A CA 1
ATOM 2603 C C . HIS A 1 332 ? -22.845 3.214 4.716 1.00 44.84 332 HIS A C 1
ATOM 2605 O O . HIS A 1 332 ? -23.898 2.697 4.364 1.00 44.84 332 HIS A O 1
ATOM 2611 N N . ARG A 1 333 ? -22.588 4.503 4.449 1.00 46.16 333 ARG A N 1
ATOM 2612 C CA . ARG A 1 333 ? -23.600 5.373 3.812 1.00 46.16 333 ARG A CA 1
ATOM 2613 C C . ARG A 1 333 ? -23.756 5.158 2.309 1.00 46.16 333 ARG A C 1
ATOM 2615 O O . ARG A 1 333 ? -24.802 5.503 1.777 1.00 46.16 333 ARG A O 1
ATOM 2622 N N . ASN A 1 334 ? -22.739 4.610 1.646 1.00 42.81 334 ASN A N 1
ATOM 2623 C CA . ASN A 1 334 ? -22.740 4.396 0.194 1.00 42.81 334 ASN A CA 1
ATOM 2624 C C . ASN A 1 334 ? -22.950 2.924 -0.208 1.00 42.81 334 ASN A C 1
ATOM 2626 O O . ASN A 1 334 ? -22.897 2.613 -1.396 1.00 42.81 334 ASN A O 1
ATOM 2630 N N . SER A 1 335 ? -23.131 2.020 0.762 1.00 37.03 335 SER A N 1
ATOM 2631 C CA . SER A 1 335 ? -23.349 0.581 0.534 1.00 37.03 335 SER A CA 1
ATOM 2632 C C . SER A 1 335 ? -24.818 0.141 0.563 1.00 37.03 335 SER A C 1
ATOM 2634 O O . SER A 1 335 ? -25.100 -1.012 0.236 1.00 37.03 335 SER A O 1
ATOM 2636 N N . THR A 1 336 ? -25.731 1.051 0.911 1.00 33.72 336 THR A N 1
ATOM 2637 C CA . THR A 1 336 ? -27.195 0.926 0.782 1.00 33.72 336 THR A CA 1
ATOM 2638 C C . THR A 1 336 ? -27.700 1.700 -0.422 1.00 33.72 336 THR A C 1
ATOM 2640 O O . THR A 1 336 ? -28.559 1.163 -1.150 1.00 33.72 336 THR A O 1
#

Organism: NCBI:txid1131564

Mean predicted aligned error: 13.5 Å

Secondary structure (DSSP, 8-state):
-HHHHHHHHHHHHHHHHHHHHHHHHHHHHHGGG-TT----PPPPS--TT----------TT---B-SGGGS-TT--TT-TTS-TT-HHHHHHHHHHHHHTTBSHHHHHHHHHHHHHHHHHHHHHHHTS-TT--HHHHHHHHHHHHHHHHHHHH--TT--HHHHHHHHHHHHHTSS---TTEEEEEETTEEEEEEEE--HHHHHHHHHHTTTTSSEEEES-EEEEE-TT--------B--B---S-SSEEEEHHHHHHHHHHHTSPPPEEEEEEEEETTEEEEEEEEEEEEEEE-TTS-BSSPPEEEEEEEESS---SS--S--B---HHHHHHT--

pLDDT: mean 75.5, std 20.89, range [27.75, 97.19]

Foldseek 3Di:
DPPVVVVVVVVVVVVVVVVVVVVVVVVVVVVVVPVPDDDDDDDDDDDPPDPDQPPPDALPVLDAAQDPVSDDPPDDPVSPSDDPVPLVVLLVVLVRCLNSNHNVVVSVVSNVVSVVVVVVLVVLCVVADPPADSVLSVVLVVLVVVLVVCVVVPVQQQQNLQSVLSSVCSRVVVDDDDWQFKFKDFPNDTPDDRDHDDLVCVVVVCVVRVVRHHIDIPFWWKWKAAPPFPPRPGLGQPDADQPVDLAWEFEPVRQVVRCVRRVHHFAWDDWDWDQDPVGIAIKTWTKIFMFTHGPVSHGSDDTFIGTYIYHYDAPDDPNRGTHTHDDSVNSVVGND